Protein AF-A0A087DIC5-F1 (afdb_monomer_lite)

Organism: NCBI:txid1437612

pLDDT: mean 77.05, std 17.16, range [30.89, 97.62]

Radius of gyration: 26.76 Å; chains: 1; bounding box: 80×76×89 Å

Sequence (314 aa):
MFLLFAATTQSTKKKLLNTFLTVQSIILASCIITYFLALKIKFINVSLYNTGDRTRYTFFFLQPNNFGIQFAFTIICFIYISKLSSSISIAILAISSAFLYIFPNCVTGCVVLVIYALLILFFNKPDFFKKKILRFTPYLVAIIGILIFSLYLTGKTGFIGKIISGTFSYRFIGSVMAIRLYGVNLTGHYLDKLGETLFIDGQWGTFWLDFAYVRVLVEFGIIGALIFTVILIHSIRSMIRNKDYSSLILITIVLFYGLSEWGAFSALTAFPLLLTTTPSPIKASMRCIKAEKNTNSWKIIPATIQQKTSFLTD

Foldseek 3Di:
DLVVLQADDPVVLVVVLVVLLVVLVVLLVCLVVVLVVCVVVVPVPQDFDDDDPDTAGCSPPPALQLSLLSLLLSLLSCCLVVVDDLVVSLVSLVVSLVVSCRHRNNVLSNVLSVLLNVLSVQPVDDDPVSLVCLLCLLVCLLVVLVVLLVCVVVVVCPPVCVVCPPQNVLLSQLLVVLCVVQNAAAAADDPPQQQPFDQDPNDTDHRHNFQQLSCQRHHGHPNSSVQVVQQLNVLSVVCSVVVVVSLSSLSSSLSNSNSRGNCSPPCSSRVSSSSTHDDDVVVVVVVVVVVVVVVPPPDPDDDDDDPDDDDDDD

Structure (mmCIF, N/CA/C/O backbone):
data_AF-A0A087DIC5-F1
#
_entry.id   AF-A0A087DIC5-F1
#
loop_
_atom_site.group_PDB
_atom_site.id
_atom_site.type_symbol
_atom_site.label_atom_id
_atom_site.label_alt_id
_atom_site.label_comp_id
_atom_site.label_asym_id
_atom_site.label_entity_id
_atom_site.label_seq_id
_atom_site.pdbx_PDB_ins_code
_atom_site.Cartn_x
_atom_site.Cartn_y
_atom_site.Cartn_z
_atom_site.occupancy
_atom_site.B_iso_or_equiv
_atom_site.auth_seq_id
_atom_site.auth_comp_id
_atom_site.auth_asym_id
_atom_site.auth_atom_id
_atom_site.pdbx_PDB_model_num
ATOM 1 N N . MET A 1 1 ? 4.589 -14.572 9.364 1.00 52.34 1 MET A N 1
ATOM 2 C CA . MET A 1 1 ? 4.649 -13.156 9.807 1.00 52.34 1 MET A CA 1
ATOM 3 C C . MET A 1 1 ? 3.276 -12.595 10.203 1.00 52.34 1 MET A C 1
ATOM 5 O O . MET A 1 1 ? 3.117 -12.176 11.339 1.00 52.34 1 MET A O 1
ATOM 9 N N . PHE A 1 2 ? 2.263 -12.641 9.326 1.00 61.84 2 PHE A N 1
ATOM 10 C CA . PHE A 1 2 ? 0.909 -12.117 9.597 1.00 61.84 2 PHE A CA 1
ATOM 11 C C . PHE A 1 2 ? 0.249 -12.679 10.875 1.00 61.84 2 PHE A C 1
ATOM 13 O O . PHE A 1 2 ? -0.260 -11.920 11.694 1.00 61.84 2 PHE A O 1
ATOM 20 N N . LEU A 1 3 ? 0.347 -13.995 11.100 1.00 59.94 3 LEU A N 1
ATOM 21 C CA . LEU A 1 3 ? -0.125 -14.664 12.324 1.00 59.94 3 LEU A CA 1
ATOM 22 C C . LEU A 1 3 ? 0.523 -14.120 13.605 1.00 59.94 3 LEU A C 1
ATOM 24 O O . LEU A 1 3 ? -0.168 -13.899 14.597 1.00 59.94 3 LEU A O 1
ATOM 28 N N . LEU A 1 4 ? 1.836 -13.872 13.570 1.00 59.81 4 LEU A N 1
ATOM 29 C CA . LEU A 1 4 ? 2.575 -13.328 14.710 1.00 59.81 4 LEU A CA 1
ATOM 30 C C . LEU A 1 4 ? 2.054 -11.933 15.055 1.00 59.81 4 LEU A C 1
ATOM 32 O O . LEU A 1 4 ? 1.770 -11.661 16.216 1.00 59.81 4 LEU A O 1
ATOM 36 N N . PHE A 1 5 ? 1.829 -11.079 14.052 1.00 66.38 5 PHE A N 1
ATOM 37 C CA . PHE A 1 5 ? 1.270 -9.745 14.274 1.00 66.38 5 PHE A CA 1
ATOM 38 C C . PHE A 1 5 ? -0.156 -9.781 14.808 1.00 66.38 5 PHE A C 1
ATOM 40 O O . PHE A 1 5 ? -0.461 -9.077 15.772 1.00 66.38 5 PHE A O 1
ATOM 47 N N . ALA A 1 6 ? -1.006 -10.648 14.264 1.00 60.75 6 ALA A N 1
ATOM 48 C CA . ALA A 1 6 ? -2.365 -10.808 14.758 1.00 60.75 6 ALA A CA 1
ATOM 49 C C . ALA A 1 6 ? -2.399 -11.259 16.235 1.00 60.75 6 ALA A C 1
ATOM 51 O O . ALA A 1 6 ? -3.291 -10.844 16.981 1.00 60.75 6 ALA A O 1
ATOM 52 N N . ALA A 1 7 ? -1.409 -12.050 16.665 1.00 64.88 7 ALA A N 1
ATOM 53 C CA . ALA A 1 7 ? -1.255 -12.540 18.035 1.00 64.88 7 ALA A CA 1
ATOM 54 C C . ALA A 1 7 ? -0.562 -11.550 18.998 1.00 64.88 7 ALA A C 1
ATOM 56 O O . ALA A 1 7 ? -0.570 -11.777 20.208 1.00 64.88 7 ALA A O 1
ATOM 57 N N . THR A 1 8 ? 0.021 -10.449 18.506 1.00 75.56 8 THR A N 1
ATOM 58 C CA . THR A 1 8 ? 0.692 -9.466 19.378 1.00 75.56 8 THR A CA 1
ATOM 59 C C . THR A 1 8 ? -0.282 -8.673 20.257 1.00 75.56 8 THR A C 1
ATOM 61 O O . THR A 1 8 ? -1.428 -8.397 19.889 1.00 75.56 8 THR A O 1
ATOM 64 N N . THR A 1 9 ? 0.197 -8.258 21.433 1.00 75.56 9 THR A N 1
ATOM 65 C CA . THR A 1 9 ? -0.556 -7.420 22.375 1.00 75.56 9 THR A CA 1
ATOM 66 C C . THR A 1 9 ? -0.725 -5.990 21.855 1.00 75.56 9 THR A C 1
ATOM 68 O O . THR A 1 9 ? 0.080 -5.482 21.072 1.00 75.56 9 THR A O 1
ATOM 71 N N . GLN A 1 10 ? -1.762 -5.294 22.330 1.00 75.88 10 GLN A N 1
ATOM 72 C CA . GLN A 1 10 ? -2.060 -3.921 21.906 1.00 75.88 10 GLN A CA 1
ATOM 73 C C . GLN A 1 10 ? -0.922 -2.932 22.226 1.00 75.88 10 GLN A C 1
ATOM 75 O O . GLN A 1 10 ? -0.651 -2.022 21.442 1.00 75.88 10 GLN A O 1
ATOM 80 N N . SER A 1 11 ? -0.234 -3.118 23.358 1.00 75.69 11 SER A N 1
ATOM 81 C CA . SER A 1 11 ? 0.915 -2.292 23.751 1.00 75.69 11 SER A CA 1
ATOM 82 C C . SER A 1 11 ? 2.096 -2.473 22.794 1.00 75.69 11 SER A C 1
ATOM 84 O O . SER A 1 11 ? 2.695 -1.485 22.366 1.00 75.69 11 SER A O 1
ATOM 86 N N . THR A 1 12 ? 2.386 -3.713 22.396 1.00 82.81 12 THR A N 1
ATOM 87 C CA . THR A 1 12 ? 3.436 -4.027 21.420 1.00 82.81 12 THR A CA 1
ATOM 88 C C . THR A 1 12 ? 3.089 -3.494 20.033 1.00 82.81 12 THR A C 1
ATOM 90 O O . THR A 1 12 ? 3.949 -2.895 19.394 1.00 82.81 12 THR A O 1
ATOM 93 N N . LYS A 1 13 ? 1.827 -3.598 19.592 1.00 82.00 13 LYS A N 1
ATOM 94 C CA . LYS A 1 13 ? 1.368 -3.030 18.308 1.00 82.00 13 LYS A CA 1
ATOM 95 C C . LYS A 1 13 ? 1.618 -1.529 18.209 1.00 82.00 13 LYS A C 1
ATOM 97 O O . LYS A 1 13 ? 2.132 -1.062 17.199 1.00 82.00 13 LYS A O 1
ATOM 102 N N . LYS A 1 14 ? 1.311 -0.775 19.271 1.00 83.06 14 LYS A N 1
ATOM 103 C CA . LYS A 1 14 ? 1.562 0.675 19.307 1.00 83.06 14 LYS A CA 1
ATOM 104 C C . LYS A 1 14 ? 3.056 0.998 19.218 1.00 83.06 14 LYS A C 1
ATOM 106 O O . LYS A 1 14 ? 3.434 1.901 18.477 1.00 83.06 14 LYS A O 1
ATOM 111 N N . LYS A 1 15 ? 3.902 0.257 19.946 1.00 85.94 15 LYS A N 1
ATOM 112 C CA . LYS A 1 15 ? 5.364 0.414 19.866 1.00 85.94 15 LYS A CA 1
ATOM 113 C C . LYS A 1 15 ? 5.873 0.125 18.453 1.00 85.94 15 LYS A C 1
ATOM 115 O O . LYS A 1 15 ? 6.558 0.969 17.892 1.00 85.94 15 LYS A O 1
ATOM 120 N N . LEU A 1 16 ? 5.468 -1.002 17.864 1.00 85.81 16 LEU A N 1
ATOM 121 C CA . LEU A 1 16 ? 5.835 -1.387 16.498 1.00 85.81 16 LEU A CA 1
ATOM 122 C C . LEU A 1 16 ? 5.431 -0.327 15.473 1.00 85.81 16 LEU A C 1
ATOM 124 O O . LEU A 1 16 ? 6.214 -0.022 14.582 1.00 85.81 16 LEU A O 1
ATOM 128 N N . LEU A 1 17 ? 4.241 0.258 15.615 1.00 87.50 17 LEU A N 1
ATOM 129 C CA . LEU A 1 17 ? 3.758 1.288 14.702 1.00 87.50 17 LEU A CA 1
ATOM 130 C C . LEU A 1 17 ? 4.595 2.571 14.771 1.00 87.50 17 LEU A C 1
ATOM 132 O O . LEU A 1 17 ? 4.956 3.126 13.736 1.00 87.50 17 LEU A O 1
ATOM 136 N N . ASN A 1 18 ? 4.943 3.010 15.982 1.00 89.25 18 ASN A N 1
ATOM 137 C CA . ASN A 1 18 ? 5.824 4.159 16.172 1.00 89.25 18 ASN A CA 1
ATOM 138 C C . ASN A 1 18 ? 7.224 3.878 15.615 1.00 89.25 18 ASN A C 1
ATOM 140 O O . ASN A 1 18 ? 7.772 4.712 14.906 1.00 89.25 18 ASN A O 1
ATOM 144 N N . THR A 1 19 ? 7.786 2.695 15.885 1.00 88.69 19 THR A N 1
ATOM 145 C CA . THR A 1 19 ? 9.086 2.292 15.335 1.00 88.69 19 THR A CA 1
ATOM 146 C C . THR A 1 19 ? 9.058 2.258 13.809 1.00 88.69 19 THR A C 1
ATOM 148 O O . THR A 1 19 ? 9.956 2.812 13.181 1.00 88.69 19 THR A O 1
ATOM 151 N N . PHE A 1 20 ? 8.015 1.670 13.213 1.00 88.69 20 PHE A N 1
ATOM 152 C CA . PHE A 1 20 ? 7.808 1.663 11.766 1.00 88.69 20 PHE A CA 1
ATOM 153 C C . PHE A 1 20 ? 7.798 3.086 11.207 1.00 88.69 20 PHE A C 1
ATOM 155 O O . PHE A 1 20 ? 8.556 3.374 10.285 1.00 88.69 20 PHE A O 1
ATOM 162 N N . LEU A 1 21 ? 6.993 3.981 11.793 1.00 91.88 21 LEU A N 1
ATOM 163 C CA . LEU A 1 21 ? 6.889 5.364 11.338 1.00 91.88 21 LEU A CA 1
ATOM 164 C C . LEU A 1 21 ? 8.235 6.090 11.426 1.00 91.88 21 LEU A C 1
ATOM 166 O O . LEU A 1 21 ? 8.637 6.718 10.451 1.00 91.88 21 LEU A O 1
ATOM 170 N N . THR A 1 22 ? 8.936 5.994 12.557 1.00 92.44 22 THR A N 1
ATOM 171 C CA . THR A 1 22 ? 10.228 6.666 12.754 1.00 92.44 22 THR A CA 1
ATOM 172 C C . THR A 1 22 ? 11.266 6.173 11.753 1.00 92.44 22 THR A C 1
ATOM 174 O O . THR A 1 22 ? 11.877 6.981 11.058 1.00 92.44 22 THR A O 1
ATOM 177 N N . VAL A 1 23 ? 11.442 4.854 11.640 1.00 91.12 23 VAL A N 1
ATOM 178 C CA . VAL A 1 23 ? 12.458 4.262 10.760 1.00 91.12 23 VAL A CA 1
ATOM 179 C C . VAL A 1 23 ? 12.147 4.566 9.294 1.00 91.12 23 VAL A C 1
ATOM 181 O O . VAL A 1 23 ? 13.023 5.053 8.581 1.00 91.12 23 VAL A O 1
ATOM 184 N N . GLN A 1 24 ? 10.902 4.358 8.849 1.00 91.50 24 GLN A N 1
ATOM 185 C CA . GLN A 1 24 ? 10.521 4.639 7.462 1.00 91.50 24 GLN A CA 1
ATOM 186 C C . GLN A 1 24 ? 10.625 6.122 7.117 1.00 91.50 24 GLN A C 1
ATOM 188 O O . GLN A 1 24 ? 11.110 6.461 6.041 1.00 91.50 24 GLN A O 1
ATOM 193 N N . SER A 1 25 ? 10.231 7.017 8.026 1.00 93.75 25 SER A N 1
ATOM 194 C CA . SER A 1 25 ? 10.338 8.460 7.781 1.00 93.75 25 SER A CA 1
ATOM 195 C C . SER A 1 25 ? 11.793 8.892 7.607 1.00 93.75 25 SER A C 1
ATOM 197 O O . SER A 1 25 ? 12.083 9.656 6.692 1.00 93.75 25 SER A O 1
ATOM 199 N N . ILE A 1 26 ? 12.712 8.375 8.433 1.00 94.75 26 ILE A N 1
ATOM 200 C CA . ILE A 1 26 ? 14.149 8.670 8.321 1.00 94.75 26 ILE A CA 1
ATOM 201 C C . ILE A 1 26 ? 14.703 8.162 6.986 1.00 94.75 26 ILE A C 1
ATOM 203 O O . ILE A 1 26 ? 15.374 8.917 6.282 1.00 94.75 26 ILE A O 1
ATOM 207 N N . ILE A 1 27 ? 14.397 6.913 6.620 1.00 93.50 27 ILE A N 1
ATOM 208 C CA . ILE A 1 27 ? 14.869 6.314 5.364 1.00 93.50 27 ILE A CA 1
ATOM 209 C C . ILE A 1 27 ? 14.344 7.111 4.169 1.00 93.50 27 ILE A C 1
ATOM 211 O O . ILE A 1 27 ? 15.130 7.554 3.337 1.00 93.50 27 ILE A O 1
ATOM 215 N N . LEU A 1 28 ? 13.032 7.347 4.097 1.00 94.62 28 LEU A N 1
ATOM 216 C CA . LEU A 1 28 ? 12.418 8.051 2.972 1.00 94.62 28 LEU A CA 1
ATOM 217 C C . LEU A 1 28 ? 12.910 9.496 2.866 1.00 94.62 28 LEU A C 1
ATOM 219 O O . LEU A 1 28 ? 13.228 9.940 1.765 1.00 94.62 28 LEU A O 1
ATOM 223 N N . ALA A 1 29 ? 13.024 10.218 3.985 1.00 95.44 29 ALA A N 1
ATOM 224 C CA . ALA A 1 29 ? 13.564 11.575 3.985 1.00 95.44 29 ALA A CA 1
ATOM 225 C C . ALA A 1 29 ? 15.020 11.598 3.501 1.00 95.44 29 ALA A C 1
ATOM 227 O O . ALA A 1 29 ? 15.364 12.415 2.647 1.00 95.44 29 ALA A O 1
ATOM 228 N N . SER A 1 30 ? 15.855 10.670 3.983 1.00 94.56 30 SER A N 1
ATOM 229 C CA . SER A 1 30 ? 17.239 10.536 3.524 1.00 94.56 30 SER A CA 1
ATOM 230 C C . SER A 1 30 ? 17.306 10.224 2.028 1.00 94.56 30 SER A C 1
ATOM 232 O O . SER A 1 30 ? 18.038 10.900 1.307 1.00 94.56 30 SER A O 1
ATOM 234 N N . CYS A 1 31 ? 16.496 9.286 1.530 1.00 93.19 31 CYS A N 1
ATOM 235 C CA . CYS A 1 31 ? 16.420 8.976 0.104 1.00 93.19 31 CYS A CA 1
ATOM 236 C C . CYS A 1 31 ? 16.033 10.209 -0.719 1.00 93.19 31 CYS A C 1
ATOM 238 O O . CYS A 1 31 ? 16.706 10.507 -1.699 1.00 93.19 31 CYS A O 1
ATOM 240 N N . ILE A 1 32 ? 14.998 10.954 -0.317 1.00 94.25 32 ILE A N 1
ATOM 241 C CA . ILE A 1 32 ? 14.543 12.159 -1.027 1.00 94.25 32 ILE A CA 1
ATOM 242 C C . ILE A 1 32 ? 15.649 13.222 -1.072 1.00 94.25 32 ILE A C 1
ATOM 244 O O . ILE A 1 32 ? 15.981 13.714 -2.152 1.00 94.25 32 ILE A O 1
ATOM 248 N N . ILE A 1 33 ? 16.242 13.554 0.079 1.00 93.81 33 ILE A N 1
ATOM 249 C CA . ILE A 1 33 ? 17.275 14.595 0.190 1.00 93.81 33 ILE A CA 1
ATOM 250 C C . ILE A 1 33 ? 18.512 14.211 -0.626 1.00 93.81 33 ILE A C 1
ATOM 252 O O . ILE A 1 33 ? 18.969 14.990 -1.466 1.00 93.81 33 ILE A O 1
ATOM 256 N N . THR A 1 34 ? 19.026 12.997 -0.425 1.00 91.69 34 THR A N 1
ATOM 257 C CA . THR A 1 34 ? 20.221 12.514 -1.123 1.00 91.69 34 THR A CA 1
ATOM 258 C C . THR A 1 34 ? 19.982 12.399 -2.625 1.00 91.69 34 THR A C 1
ATOM 260 O O . THR A 1 34 ? 20.881 12.711 -3.400 1.00 91.69 34 THR A O 1
ATOM 263 N N . TYR A 1 35 ? 18.778 12.018 -3.067 1.00 90.81 35 TYR A N 1
ATOM 264 C CA . TYR A 1 35 ? 18.464 11.906 -4.494 1.00 90.81 35 TYR A CA 1
ATOM 265 C C . TYR A 1 35 ? 18.488 13.271 -5.185 1.00 90.81 35 TYR A C 1
ATOM 267 O O . TYR A 1 35 ? 19.119 13.422 -6.230 1.00 90.81 35 TYR A O 1
ATOM 275 N N . PHE A 1 36 ? 17.869 14.295 -4.590 1.00 90.50 36 PHE A N 1
ATOM 276 C CA . PHE A 1 36 ? 17.922 15.648 -5.151 1.00 90.50 36 PHE A CA 1
ATOM 277 C C . PHE A 1 36 ? 19.328 16.255 -5.097 1.00 90.50 36 PHE A C 1
ATOM 279 O O . PHE A 1 36 ? 19.726 16.946 -6.037 1.00 90.50 36 PHE A O 1
ATOM 286 N N . LEU A 1 37 ? 20.110 15.961 -4.053 1.00 90.44 37 LEU A N 1
ATOM 287 C CA . LEU A 1 37 ? 21.515 16.364 -3.994 1.00 90.44 37 LEU A CA 1
ATOM 288 C C . LEU A 1 37 ? 22.335 15.694 -5.108 1.00 90.44 37 LEU A C 1
ATOM 290 O O . LEU A 1 37 ? 23.089 16.377 -5.800 1.00 90.44 37 LEU A O 1
ATOM 294 N N . ALA A 1 38 ? 22.137 14.391 -5.323 1.00 88.06 38 ALA A N 1
ATOM 295 C CA . ALA A 1 38 ? 22.794 13.617 -6.374 1.00 88.06 38 ALA A CA 1
ATOM 296 C C . ALA A 1 38 ? 22.453 14.142 -7.779 1.00 88.06 38 ALA A C 1
ATOM 298 O O . ALA A 1 38 ? 23.342 14.269 -8.623 1.00 88.06 38 ALA A O 1
ATOM 299 N N . LEU A 1 39 ? 21.191 14.523 -8.015 1.00 85.44 39 LEU A N 1
ATOM 300 C CA . LEU A 1 39 ? 20.775 15.179 -9.259 1.00 85.44 39 LEU A CA 1
ATOM 301 C C . LEU A 1 39 ? 21.476 16.527 -9.459 1.00 85.44 39 LEU A C 1
ATOM 303 O O . LEU A 1 39 ? 21.944 16.817 -10.560 1.00 85.44 39 LEU A O 1
ATOM 307 N N . LYS A 1 40 ? 21.595 17.338 -8.399 1.00 87.00 40 LYS A N 1
ATOM 308 C CA . LYS A 1 40 ? 22.251 18.654 -8.459 1.00 87.00 40 LYS A CA 1
ATOM 309 C C . LYS A 1 40 ? 23.729 18.550 -8.845 1.00 87.00 40 LYS A C 1
ATOM 311 O O . LYS A 1 40 ? 24.208 19.373 -9.620 1.00 87.00 40 LYS A O 1
ATOM 316 N N . ILE A 1 41 ? 24.438 17.542 -8.336 1.00 88.56 41 ILE A N 1
ATOM 317 C CA . ILE A 1 41 ? 25.859 17.298 -8.648 1.00 88.56 41 ILE A CA 1
ATOM 318 C C . ILE A 1 41 ? 26.068 16.455 -9.919 1.00 88.56 41 ILE A C 1
ATOM 320 O O . ILE A 1 41 ? 27.198 16.074 -10.208 1.00 88.56 41 ILE A O 1
ATOM 324 N N . LYS A 1 42 ? 24.997 16.161 -10.677 1.00 80.50 42 LYS A N 1
ATOM 325 C CA . LYS A 1 42 ? 25.013 15.328 -11.895 1.00 80.50 42 LYS A CA 1
ATOM 326 C C . LYS A 1 42 ? 25.670 13.960 -11.679 1.00 80.50 42 LYS A C 1
ATOM 328 O O . LYS A 1 42 ? 26.433 13.484 -12.518 1.00 80.50 42 LYS A O 1
ATOM 333 N N . PHE A 1 43 ? 25.381 13.323 -10.545 1.00 76.31 43 PHE A N 1
ATOM 334 C CA . PHE A 1 43 ? 25.917 12.000 -10.248 1.00 76.31 43 PHE A CA 1
ATOM 335 C C . PHE A 1 43 ? 25.405 10.976 -11.276 1.00 76.31 43 PHE A C 1
ATOM 337 O O . PHE A 1 43 ? 24.199 10.816 -11.458 1.00 76.31 43 PHE A O 1
ATOM 344 N N . ILE A 1 44 ? 26.328 10.281 -11.946 1.00 56.38 44 ILE A N 1
ATOM 345 C CA . ILE A 1 44 ? 26.087 9.531 -13.196 1.00 56.38 44 ILE A CA 1
ATOM 346 C C . ILE A 1 44 ? 25.162 8.305 -13.003 1.00 56.38 44 ILE A C 1
ATOM 348 O O . ILE A 1 44 ? 24.599 7.797 -13.965 1.00 56.38 44 ILE A O 1
ATOM 352 N N . ASN A 1 45 ? 24.909 7.884 -11.758 1.00 59.81 45 ASN A N 1
ATOM 353 C CA . ASN A 1 45 ? 24.132 6.681 -11.423 1.00 59.81 45 ASN A CA 1
ATOM 354 C C . ASN A 1 45 ? 22.778 6.951 -10.744 1.00 59.81 45 ASN A C 1
ATOM 356 O O . ASN A 1 45 ? 22.227 6.066 -10.085 1.00 59.81 45 ASN A O 1
ATOM 360 N N . VAL A 1 46 ? 22.216 8.156 -10.867 1.00 63.62 46 VAL A N 1
ATOM 361 C CA . VAL A 1 46 ? 20.833 8.376 -10.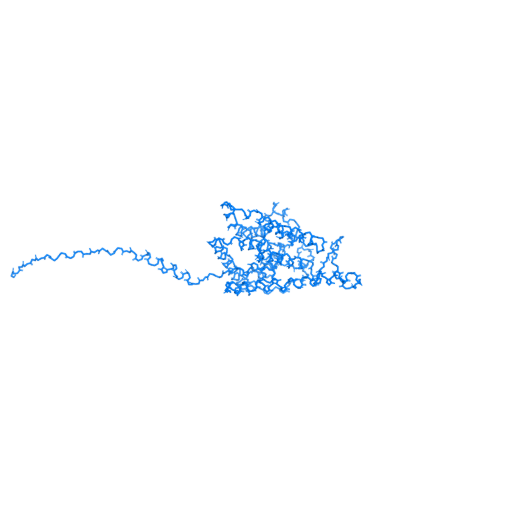423 1.00 63.62 46 VAL A CA 1
ATOM 362 C C . VAL A 1 46 ? 19.903 7.652 -11.400 1.00 63.62 46 VAL A C 1
ATOM 364 O O . VAL A 1 46 ? 19.720 8.096 -12.529 1.00 63.62 46 VAL A O 1
ATOM 367 N N . SER A 1 47 ? 19.349 6.507 -10.986 1.00 59.50 47 SER A N 1
ATOM 368 C CA . SER A 1 47 ? 18.474 5.691 -11.830 1.00 59.50 47 SER A CA 1
ATOM 369 C C . SER A 1 47 ? 17.198 6.462 -12.172 1.00 59.50 47 SER A C 1
ATOM 371 O O . SER A 1 47 ? 16.272 6.579 -11.367 1.00 59.50 47 SER A O 1
ATOM 373 N N . LEU A 1 48 ? 17.172 7.033 -13.372 1.00 64.25 48 LEU A N 1
ATOM 374 C CA . LEU A 1 48 ? 15.984 7.610 -13.980 1.00 64.25 48 LEU A CA 1
ATOM 375 C C . LEU A 1 48 ? 15.302 6.497 -14.767 1.00 64.25 48 LEU A C 1
ATOM 377 O O . LEU A 1 48 ? 15.876 5.939 -15.701 1.00 64.25 48 LEU A O 1
ATOM 381 N N . TYR A 1 49 ? 14.093 6.130 -14.351 1.00 63.22 49 TYR A N 1
ATOM 382 C CA . TYR A 1 49 ? 13.315 5.125 -15.060 1.00 63.22 49 TYR A CA 1
ATOM 383 C C . TYR A 1 49 ? 12.473 5.844 -16.112 1.00 63.22 49 TYR A C 1
ATOM 385 O O . TYR A 1 49 ? 11.520 6.542 -15.767 1.00 63.22 49 TYR A O 1
ATOM 393 N N . ASN A 1 50 ? 12.827 5.705 -17.387 1.00 63.12 50 ASN A N 1
ATOM 394 C CA . ASN A 1 50 ? 12.030 6.275 -18.470 1.00 63.12 50 ASN A CA 1
ATOM 395 C C . ASN A 1 50 ? 10.926 5.284 -18.840 1.00 63.12 50 ASN A C 1
ATOM 397 O O . ASN A 1 50 ? 11.188 4.131 -19.174 1.00 63.12 50 ASN A O 1
ATOM 401 N N . THR A 1 51 ? 9.671 5.710 -18.731 1.00 60.41 51 THR A N 1
ATOM 402 C CA . THR A 1 51 ? 8.518 4.932 -19.202 1.00 60.41 51 THR A CA 1
ATOM 403 C C . THR A 1 51 ? 7.796 5.765 -20.250 1.00 60.41 51 THR A C 1
ATOM 405 O O . THR A 1 51 ? 7.080 6.705 -19.900 1.00 60.41 51 THR A O 1
ATOM 408 N N . GLY A 1 52 ? 8.018 5.441 -21.527 1.00 66.38 52 GLY A N 1
ATOM 409 C CA . GLY A 1 52 ? 7.636 6.315 -22.640 1.00 66.38 52 GLY A CA 1
ATOM 410 C C . GLY A 1 52 ? 8.357 7.662 -22.539 1.00 66.38 52 GLY A C 1
ATOM 411 O O . GLY A 1 52 ? 9.544 7.701 -22.226 1.00 66.38 52 GLY A O 1
ATOM 412 N N . ASP A 1 53 ? 7.613 8.756 -22.700 1.00 62.72 53 ASP A N 1
ATOM 413 C CA . ASP A 1 53 ? 8.151 10.128 -22.690 1.00 62.72 53 ASP A CA 1
ATOM 414 C C . ASP A 1 53 ? 8.330 10.731 -21.286 1.00 62.72 53 ASP A C 1
ATOM 416 O O . ASP A 1 53 ? 8.600 11.925 -21.143 1.00 62.72 53 ASP A O 1
ATOM 420 N N . ARG A 1 54 ? 8.124 9.949 -20.217 1.00 71.75 54 ARG A N 1
ATOM 421 C CA . ARG A 1 54 ? 8.180 10.457 -18.839 1.00 71.75 54 ARG A CA 1
ATOM 422 C C . ARG A 1 54 ? 9.344 9.878 -18.052 1.00 71.75 54 ARG A C 1
ATOM 424 O O . ARG A 1 54 ? 9.455 8.663 -17.875 1.00 71.75 54 ARG A O 1
ATOM 431 N N . THR A 1 55 ? 10.118 10.785 -17.470 1.00 79.81 55 THR A N 1
ATOM 432 C CA . THR A 1 55 ? 11.135 10.494 -16.463 1.00 79.81 55 THR A CA 1
ATOM 433 C C . THR A 1 55 ? 10.474 10.187 -15.123 1.00 79.81 55 THR A C 1
ATOM 435 O O . THR A 1 55 ? 9.699 10.996 -14.609 1.00 79.81 55 THR A O 1
ATOM 438 N N . ARG A 1 56 ? 10.783 9.031 -14.532 1.00 86.50 56 ARG A N 1
ATOM 439 C CA . ARG A 1 56 ? 10.280 8.630 -13.211 1.00 86.50 56 ARG A CA 1
ATOM 440 C C . ARG A 1 56 ? 11.424 8.518 -12.213 1.00 86.50 56 ARG A C 1
ATOM 442 O O . ARG A 1 56 ? 12.410 7.818 -12.450 1.00 86.50 56 ARG A O 1
ATOM 449 N N . TYR A 1 57 ? 11.251 9.181 -11.075 1.00 89.19 57 TYR A N 1
ATOM 450 C CA . TYR A 1 57 ? 12.260 9.298 -10.029 1.00 89.19 57 TYR A CA 1
ATOM 451 C C . TYR A 1 57 ? 12.142 8.097 -9.085 1.00 89.19 57 TYR A C 1
ATOM 453 O O . TYR A 1 57 ? 11.113 7.892 -8.441 1.00 89.19 57 TYR A O 1
ATOM 461 N N . THR A 1 58 ? 13.181 7.269 -9.023 1.00 87.50 58 THR A N 1
ATOM 462 C CA . THR A 1 58 ? 13.174 6.012 -8.255 1.00 87.50 58 THR A CA 1
ATOM 463 C C . THR A 1 58 ? 13.477 6.204 -6.772 1.00 87.50 58 THR A C 1
ATOM 465 O O . THR A 1 58 ? 13.145 5.335 -5.971 1.00 87.50 58 THR A O 1
ATOM 468 N N . PHE A 1 59 ? 14.130 7.309 -6.397 1.00 89.69 59 PHE A N 1
ATOM 469 C CA . PHE A 1 59 ? 14.598 7.564 -5.030 1.00 89.69 59 PHE A CA 1
ATOM 470 C C . PHE A 1 59 ? 15.462 6.428 -4.449 1.00 89.69 59 PHE A C 1
ATOM 472 O O . PHE A 1 59 ? 15.385 6.138 -3.259 1.00 89.69 59 PHE A O 1
ATOM 479 N N . PHE A 1 60 ? 16.286 5.791 -5.294 1.00 89.00 60 PHE A N 1
ATOM 480 C CA . PHE A 1 60 ? 17.128 4.619 -4.980 1.00 89.00 60 PHE A CA 1
ATOM 481 C C . PHE A 1 60 ? 16.372 3.302 -4.737 1.00 89.00 60 PHE A C 1
ATOM 483 O O . PHE A 1 60 ? 16.977 2.304 -4.350 1.00 89.00 60 PHE A O 1
ATOM 490 N N . PHE A 1 61 ? 15.066 3.255 -5.003 1.00 87.56 61 PHE A N 1
ATOM 491 C CA . PHE A 1 61 ? 14.306 2.006 -5.007 1.00 87.56 61 PHE A CA 1
ATOM 492 C C . PHE A 1 61 ? 14.428 1.304 -6.361 1.00 87.56 61 PHE A C 1
ATOM 494 O O . PHE A 1 61 ? 14.616 1.940 -7.395 1.00 87.56 61 PHE A O 1
ATOM 501 N N . LEU A 1 62 ? 14.244 -0.020 -6.366 1.00 82.56 62 LEU A N 1
ATOM 502 C CA . LEU A 1 62 ? 14.272 -0.827 -7.592 1.00 82.56 62 LEU A CA 1
ATOM 503 C C . LEU A 1 62 ? 13.247 -0.349 -8.636 1.00 82.56 62 LEU A C 1
ATOM 505 O O . LEU A 1 62 ? 13.504 -0.395 -9.834 1.00 82.56 62 LEU A O 1
ATOM 509 N N . GLN A 1 63 ? 12.081 0.111 -8.176 1.00 82.25 63 GLN A N 1
ATOM 510 C CA . GLN A 1 63 ? 11.015 0.644 -9.018 1.00 82.25 63 GLN A CA 1
ATOM 511 C C . GLN A 1 63 ? 10.398 1.891 -8.366 1.00 82.25 63 GLN A C 1
ATOM 513 O O . GLN A 1 63 ? 10.219 1.900 -7.143 1.00 82.25 63 GLN A O 1
ATOM 518 N N . PRO A 1 64 ? 9.973 2.905 -9.148 1.00 86.81 64 PRO A N 1
ATOM 519 C CA . PRO A 1 64 ? 9.329 4.107 -8.606 1.00 86.81 64 PRO A CA 1
ATOM 520 C C . PRO A 1 64 ? 8.060 3.808 -7.791 1.00 86.81 64 PRO A C 1
ATOM 522 O O . PRO A 1 64 ? 7.747 4.505 -6.826 1.00 86.81 64 PRO A O 1
ATOM 525 N N . ASN A 1 65 ? 7.339 2.739 -8.145 1.00 87.38 65 ASN A N 1
ATOM 526 C CA . ASN A 1 65 ? 6.146 2.312 -7.416 1.00 87.38 65 ASN A CA 1
ATOM 527 C C . ASN A 1 65 ? 6.468 1.799 -6.006 1.00 87.38 65 ASN A C 1
ATOM 529 O O . ASN A 1 65 ? 5.704 2.070 -5.081 1.00 87.38 65 ASN A O 1
ATOM 533 N N . ASN A 1 66 ? 7.612 1.131 -5.816 1.00 87.81 66 ASN A N 1
ATOM 534 C CA . ASN A 1 66 ? 8.018 0.627 -4.502 1.00 87.81 66 ASN A CA 1
ATOM 535 C C . ASN A 1 66 ? 8.233 1.783 -3.522 1.00 87.81 66 ASN A C 1
ATOM 537 O O . ASN A 1 66 ? 7.713 1.745 -2.408 1.00 87.81 66 ASN A O 1
ATOM 541 N N . PHE A 1 67 ? 8.934 2.834 -3.961 1.00 91.00 67 PHE A N 1
ATOM 542 C CA . PHE A 1 67 ? 9.070 4.067 -3.187 1.00 91.00 67 PHE A CA 1
ATOM 543 C C . PHE A 1 67 ? 7.701 4.698 -2.911 1.00 91.00 67 PHE A C 1
ATOM 545 O O . PHE A 1 67 ? 7.370 4.989 -1.761 1.00 91.00 67 PHE A O 1
ATOM 552 N N . GLY A 1 68 ? 6.884 4.879 -3.955 1.00 92.44 68 GLY A N 1
ATOM 553 C CA . GLY A 1 68 ? 5.619 5.601 -3.840 1.00 92.44 68 GLY A CA 1
ATOM 554 C C . GLY A 1 68 ? 4.630 4.966 -2.861 1.00 92.44 68 GLY A C 1
ATOM 555 O O . GLY A 1 68 ? 3.960 5.677 -2.114 1.00 92.44 68 GLY A O 1
ATOM 556 N N . ILE A 1 69 ? 4.582 3.635 -2.800 1.00 91.62 69 ILE A N 1
ATOM 557 C CA . ILE A 1 69 ? 3.748 2.910 -1.836 1.00 91.62 69 ILE A CA 1
ATOM 558 C C . ILE A 1 69 ? 4.286 3.026 -0.411 1.00 91.62 69 ILE A C 1
ATOM 560 O O . ILE A 1 69 ? 3.502 3.297 0.501 1.00 91.62 69 ILE A O 1
ATOM 564 N N . GLN A 1 70 ? 5.595 2.854 -0.204 1.00 92.00 70 GLN A N 1
ATOM 565 C CA . GLN A 1 70 ? 6.194 3.009 1.128 1.00 92.00 70 GLN A CA 1
ATOM 566 C C . GLN A 1 70 ? 5.973 4.429 1.661 1.00 92.00 70 GLN A C 1
ATOM 568 O O . GLN A 1 70 ? 5.576 4.614 2.813 1.00 92.00 70 GLN A O 1
ATOM 573 N N . PHE A 1 71 ? 6.127 5.432 0.796 1.00 94.56 71 PHE A N 1
ATOM 574 C CA . PHE A 1 71 ? 5.803 6.819 1.101 1.00 94.56 71 PHE A CA 1
ATOM 575 C C . PHE A 1 71 ? 4.322 6.997 1.456 1.00 94.56 71 PHE A C 1
ATOM 577 O O . PHE A 1 71 ? 4.007 7.534 2.519 1.00 94.56 71 PHE A O 1
ATOM 584 N N . ALA A 1 72 ? 3.404 6.484 0.629 1.00 94.75 72 ALA A N 1
ATOM 585 C CA . ALA A 1 72 ? 1.969 6.607 0.869 1.00 94.75 72 ALA A CA 1
ATOM 586 C C . ALA A 1 72 ? 1.547 6.009 2.223 1.00 94.75 72 ALA A C 1
ATOM 588 O O . ALA A 1 72 ? 0.894 6.682 3.023 1.00 94.75 72 ALA A O 1
ATOM 589 N N . PHE A 1 73 ? 1.959 4.775 2.528 1.00 93.19 73 PHE A N 1
ATOM 590 C CA . PHE A 1 73 ? 1.620 4.138 3.804 1.00 93.19 73 PHE A CA 1
ATOM 591 C C . PHE A 1 73 ? 2.312 4.794 5.005 1.00 93.19 73 PHE A C 1
ATOM 593 O O . PHE A 1 73 ? 1.731 4.802 6.092 1.00 93.19 73 PHE A O 1
ATOM 600 N N . THR A 1 74 ? 3.484 5.409 4.823 1.00 93.94 74 THR A N 1
ATOM 601 C CA . THR A 1 74 ? 4.141 6.210 5.871 1.00 93.94 74 THR A CA 1
ATOM 602 C C . THR A 1 74 ? 3.332 7.467 6.197 1.00 93.94 74 THR A C 1
ATOM 604 O O . THR A 1 74 ? 3.076 7.735 7.371 1.00 93.94 74 THR A O 1
ATOM 607 N N . ILE A 1 75 ? 2.829 8.186 5.187 1.00 95.56 75 ILE A N 1
ATOM 608 C CA . ILE A 1 75 ? 1.950 9.355 5.384 1.00 95.56 75 ILE A CA 1
ATOM 609 C C . ILE A 1 75 ? 0.630 8.957 6.059 1.00 95.56 75 ILE A C 1
ATOM 611 O O . ILE A 1 75 ? 0.184 9.619 6.999 1.00 95.56 75 ILE A O 1
ATOM 615 N N . ILE A 1 76 ? 0.019 7.850 5.629 1.00 94.38 76 ILE A N 1
ATOM 616 C CA . ILE A 1 76 ? -1.199 7.314 6.258 1.00 94.38 76 ILE A CA 1
ATOM 617 C C . ILE A 1 76 ? -0.938 6.978 7.735 1.00 94.38 76 ILE A C 1
ATOM 619 O O . ILE A 1 76 ? -1.747 7.324 8.601 1.00 94.38 76 ILE A O 1
ATOM 623 N N . CYS A 1 77 ? 0.198 6.339 8.027 1.00 92.88 77 CYS A N 1
ATOM 624 C CA . CYS A 1 77 ? 0.621 5.989 9.382 1.00 92.88 77 CYS A CA 1
ATOM 625 C C . CYS A 1 77 ? 0.822 7.235 10.253 1.00 92.88 77 CYS A C 1
ATOM 627 O O . CYS A 1 77 ? 0.300 7.301 11.369 1.00 92.88 77 CYS A O 1
ATOM 629 N N . PHE A 1 78 ? 1.505 8.251 9.718 1.00 94.06 78 PHE A N 1
ATOM 630 C CA . PHE A 1 78 ? 1.704 9.537 10.380 1.00 94.06 78 PHE A CA 1
ATOM 631 C C . PHE A 1 78 ? 0.372 10.186 10.760 1.00 94.06 78 PHE A C 1
ATOM 633 O O . PHE A 1 78 ? 0.170 10.537 11.919 1.00 94.06 78 PHE A O 1
ATOM 640 N N . ILE A 1 79 ? -0.571 10.290 9.818 1.00 94.00 79 ILE A N 1
ATOM 641 C CA . ILE A 1 79 ? -1.897 10.872 10.079 1.00 94.00 79 ILE A CA 1
ATOM 642 C C . ILE A 1 79 ? -2.638 10.087 11.168 1.00 94.00 79 ILE A C 1
ATOM 644 O O . ILE A 1 79 ? -3.239 10.686 12.063 1.00 94.00 79 ILE A O 1
ATOM 648 N N . TYR A 1 80 ? -2.578 8.754 11.114 1.00 90.94 80 TYR A N 1
ATOM 649 C CA . TYR A 1 80 ? -3.238 7.88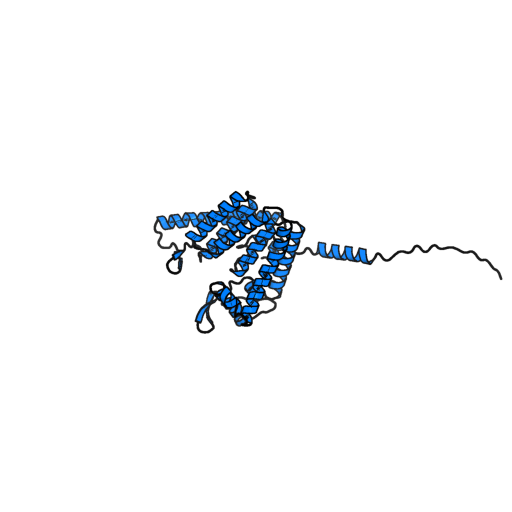4 12.084 1.00 90.94 80 TYR A CA 1
ATOM 650 C C . TYR A 1 80 ? -2.673 8.040 13.506 1.00 90.94 80 TYR A C 1
ATOM 652 O O . TYR A 1 80 ? -3.450 8.143 14.459 1.00 90.94 80 TYR A O 1
ATOM 660 N N . ILE A 1 81 ? -1.344 8.087 13.666 1.00 90.44 81 ILE A N 1
ATOM 661 C CA . ILE A 1 81 ? -0.702 8.257 14.981 1.00 90.44 81 ILE A CA 1
ATOM 662 C C . ILE A 1 81 ? -0.907 9.677 15.515 1.00 90.44 81 ILE A C 1
ATOM 664 O O . ILE A 1 81 ? -1.269 9.844 16.682 1.00 90.44 81 ILE A O 1
ATOM 668 N N . SER A 1 82 ? -0.687 10.685 14.670 1.00 90.06 82 SER A N 1
ATOM 669 C CA . SER A 1 82 ? -0.697 12.098 15.063 1.00 90.06 82 SER A CA 1
ATOM 670 C C . SER A 1 82 ? -2.099 12.635 15.355 1.00 90.06 82 SER A C 1
ATOM 672 O O . SER A 1 82 ? -2.220 13.678 15.990 1.00 90.06 82 SER A O 1
ATOM 674 N N . LYS A 1 83 ? -3.160 11.936 14.918 1.00 86.88 83 LYS A N 1
ATOM 675 C CA . LYS A 1 83 ? -4.571 12.315 15.136 1.00 86.88 83 LYS A CA 1
ATOM 676 C C . LYS A 1 83 ? -4.872 13.764 14.733 1.00 86.88 83 LYS A C 1
ATOM 678 O O . LYS A 1 83 ? -5.525 14.508 15.462 1.00 86.88 83 LYS A O 1
ATOM 683 N N . LEU A 1 84 ? -4.366 14.159 13.568 1.00 88.12 84 LEU A N 1
ATOM 684 C CA . LEU A 1 84 ? -4.542 15.505 13.025 1.00 88.12 84 LEU A CA 1
ATOM 685 C C . LEU A 1 84 ? -6.020 15.799 12.722 1.00 88.12 84 LEU A C 1
ATOM 687 O O . LEU A 1 84 ? -6.830 14.890 12.533 1.00 88.12 84 LEU A O 1
ATOM 691 N N . SER A 1 85 ? -6.370 17.084 12.643 1.00 89.25 85 SER A N 1
ATOM 692 C CA . SER A 1 85 ? -7.704 17.492 12.199 1.00 89.25 85 SER A CA 1
ATOM 693 C C . SER A 1 85 ? -7.936 17.109 10.732 1.00 89.25 85 SER A C 1
ATOM 695 O O . SER A 1 85 ? -6.994 17.039 9.940 1.00 89.25 85 SER A O 1
ATOM 697 N N . SER A 1 86 ? -9.205 16.907 10.353 1.00 87.38 86 SER A N 1
ATOM 698 C CA . SER A 1 86 ? -9.585 16.481 8.995 1.00 87.38 86 SER A CA 1
ATOM 699 C C . SER A 1 86 ? -8.944 17.337 7.908 1.00 87.38 86 SER A C 1
ATOM 701 O O . SER A 1 86 ? -8.404 16.805 6.944 1.00 87.38 86 SER A O 1
ATOM 703 N N . SER A 1 87 ? -9.003 18.661 8.069 1.00 89.56 87 SER A N 1
ATOM 704 C CA . SER A 1 87 ? -8.519 19.618 7.075 1.00 89.56 87 SER A CA 1
ATOM 705 C C . SER A 1 87 ? -7.006 19.522 6.896 1.00 89.56 87 SER A C 1
ATOM 707 O O . SER A 1 87 ? -6.528 19.495 5.765 1.00 89.56 87 SER A O 1
ATOM 709 N N . ILE A 1 88 ? -6.257 19.388 7.998 1.00 93.75 88 ILE A N 1
ATOM 710 C CA . ILE A 1 88 ? -4.798 19.225 7.960 1.00 93.75 88 ILE A CA 1
ATOM 711 C C . ILE A 1 88 ? -4.438 17.881 7.319 1.00 93.75 88 ILE A C 1
ATOM 713 O O . ILE A 1 88 ? -3.565 17.829 6.455 1.00 93.75 88 ILE A O 1
ATOM 717 N N . SER A 1 89 ? -5.130 16.797 7.688 1.00 94.44 89 SER A N 1
ATOM 718 C CA . SER A 1 89 ? -4.912 15.483 7.072 1.00 94.44 89 SER A CA 1
ATOM 719 C C . SER A 1 89 ? -5.130 15.521 5.561 1.00 94.44 89 SER A C 1
ATOM 721 O O . SER A 1 89 ? -4.297 15.015 4.816 1.00 94.44 89 SER A O 1
ATOM 723 N N . ILE A 1 90 ? -6.209 16.153 5.096 1.00 94.69 90 ILE A N 1
ATOM 724 C CA . ILE A 1 90 ? -6.517 16.268 3.664 1.00 94.69 90 ILE A CA 1
ATOM 725 C C . ILE A 1 90 ? -5.457 17.098 2.937 1.00 94.69 90 ILE A C 1
ATOM 727 O O . ILE A 1 90 ? -5.015 16.691 1.866 1.00 94.69 90 ILE A O 1
ATOM 731 N N . ALA A 1 91 ? -5.006 18.212 3.520 1.00 96.00 91 ALA A N 1
ATOM 732 C CA . ALA A 1 91 ? -3.944 19.028 2.935 1.00 96.00 91 ALA A CA 1
ATOM 733 C C . ALA A 1 91 ? -2.640 18.229 2.767 1.00 96.00 91 ALA A C 1
ATOM 735 O O . ALA A 1 91 ? -2.056 18.219 1.683 1.00 96.00 91 ALA A O 1
ATOM 736 N N . ILE A 1 92 ? -2.226 17.484 3.799 1.00 97.06 92 ILE A N 1
ATOM 737 C CA . ILE A 1 92 ? -1.041 16.615 3.737 1.00 97.06 92 ILE A CA 1
ATOM 738 C C . ILE A 1 92 ? -1.208 15.542 2.658 1.00 97.06 92 ILE A C 1
ATOM 740 O O . ILE A 1 92 ? -0.279 15.311 1.884 1.00 97.06 92 ILE A O 1
ATOM 744 N N . LEU A 1 93 ? -2.379 14.900 2.578 1.00 97.12 93 LEU A N 1
ATOM 745 C CA . LEU A 1 93 ? -2.667 13.876 1.569 1.00 97.12 93 LEU A CA 1
ATOM 746 C C . LEU A 1 93 ? -2.644 14.445 0.147 1.00 97.12 93 LEU A C 1
ATOM 748 O O . LEU A 1 93 ? -2.114 13.791 -0.751 1.00 97.12 93 LEU A O 1
ATOM 752 N N . ALA A 1 94 ? -3.162 15.657 -0.060 1.00 96.06 94 ALA A N 1
ATOM 753 C CA . ALA A 1 94 ? -3.147 16.332 -1.354 1.00 96.06 94 ALA A CA 1
ATOM 754 C C . ALA A 1 94 ? -1.716 16.674 -1.799 1.00 96.06 94 ALA A C 1
ATOM 756 O O . ALA A 1 94 ? -1.320 16.305 -2.904 1.00 96.06 94 ALA A O 1
ATOM 757 N N . ILE A 1 95 ? -0.915 17.289 -0.920 1.00 96.75 95 ILE A N 1
ATOM 758 C CA . ILE A 1 95 ? 0.495 17.619 -1.196 1.00 96.75 95 ILE A CA 1
ATOM 759 C C . ILE A 1 95 ? 1.297 16.342 -1.474 1.00 96.75 95 ILE A C 1
ATOM 761 O O . ILE A 1 95 ? 2.058 16.269 -2.438 1.00 96.75 95 ILE A O 1
ATOM 765 N N . SER A 1 96 ? 1.078 15.306 -0.663 1.00 97.62 96 SER A N 1
ATOM 766 C CA . SER A 1 96 ? 1.734 14.003 -0.805 1.00 97.62 96 SER A CA 1
ATOM 767 C C . SER A 1 96 ? 1.352 13.307 -2.117 1.00 97.62 96 SER A C 1
ATOM 769 O O . SER A 1 96 ? 2.211 12.730 -2.778 1.00 97.62 96 SER A O 1
ATOM 771 N N . SER A 1 97 ? 0.086 13.396 -2.539 1.00 96.44 97 SER A N 1
ATOM 772 C CA . SER A 1 97 ? -0.379 12.859 -3.828 1.00 96.44 97 SER A CA 1
ATOM 773 C C . SER A 1 97 ? 0.219 13.623 -5.009 1.00 96.44 97 SER A C 1
ATOM 775 O O . SER A 1 97 ? 0.636 13.004 -5.986 1.00 96.44 97 SER A O 1
ATOM 777 N N . ALA A 1 98 ? 0.320 14.953 -4.917 1.00 95.81 98 ALA A N 1
ATOM 778 C CA . ALA A 1 98 ? 0.982 15.766 -5.935 1.00 95.81 98 ALA A CA 1
ATOM 779 C C . ALA A 1 98 ? 2.466 15.392 -6.066 1.00 95.81 98 ALA A C 1
ATOM 781 O O . ALA A 1 98 ? 2.942 15.152 -7.174 1.00 95.81 98 ALA A O 1
ATOM 782 N N . PHE A 1 99 ? 3.174 15.244 -4.942 1.00 96.19 99 PHE A N 1
ATOM 783 C CA . PHE A 1 99 ? 4.559 14.774 -4.925 1.00 96.19 99 PHE A CA 1
ATOM 784 C C . PHE A 1 99 ? 4.708 13.403 -5.606 1.00 96.19 99 PHE A C 1
ATOM 786 O O . PHE A 1 99 ? 5.553 13.248 -6.489 1.00 96.19 99 PHE A O 1
ATOM 793 N N . LEU A 1 100 ? 3.858 12.427 -5.260 1.00 95.50 100 LEU A N 1
ATOM 794 C CA . LEU A 1 100 ? 3.885 11.088 -5.861 1.00 95.50 100 LEU A CA 1
ATOM 795 C C . LEU A 1 100 ? 3.565 11.082 -7.361 1.00 95.50 100 LEU A C 1
ATOM 797 O O . LEU A 1 100 ? 4.085 10.237 -8.092 1.00 95.50 100 LEU A O 1
ATOM 801 N N . TYR A 1 101 ? 2.725 12.001 -7.829 1.00 93.25 101 TYR A N 1
ATOM 802 C CA . TYR A 1 101 ? 2.398 12.114 -9.247 1.00 93.25 101 TYR A CA 1
ATOM 803 C C . TYR A 1 101 ? 3.528 12.776 -10.047 1.00 93.25 101 TYR A C 1
ATOM 805 O O . TYR A 1 101 ? 3.868 12.300 -11.127 1.00 93.25 101 TYR A O 1
ATOM 813 N N . ILE A 1 102 ? 4.133 13.838 -9.506 1.00 91.75 102 ILE A N 1
ATOM 814 C CA . ILE A 1 102 ? 5.148 14.641 -10.201 1.00 91.75 102 ILE A CA 1
ATOM 815 C C . ILE A 1 102 ? 6.493 13.913 -10.279 1.00 91.75 102 ILE A C 1
ATOM 817 O O . ILE A 1 102 ? 7.100 13.888 -11.345 1.00 91.75 102 ILE A O 1
ATOM 821 N N . PHE A 1 103 ? 6.965 13.320 -9.175 1.00 91.38 103 PHE A N 1
ATOM 822 C CA . PHE A 1 103 ? 8.323 12.768 -9.114 1.00 91.38 103 PHE A CA 1
ATOM 823 C C . PHE A 1 103 ? 8.372 11.263 -9.444 1.00 91.38 103 PHE A C 1
ATOM 825 O O . PHE A 1 103 ? 8.814 10.899 -10.533 1.00 91.38 103 PHE A O 1
ATOM 832 N N . PRO A 1 104 ? 7.909 10.325 -8.593 1.00 91.19 104 PRO A N 1
ATOM 833 C CA . PRO A 1 104 ? 7.978 8.905 -8.941 1.00 91.19 104 PRO A CA 1
ATOM 834 C C . PRO A 1 104 ? 6.930 8.491 -9.991 1.00 91.19 104 PRO A C 1
ATOM 836 O O . PRO A 1 104 ? 7.000 7.383 -10.537 1.00 91.19 104 PRO A O 1
ATOM 839 N N . ASN A 1 105 ? 5.944 9.353 -10.272 1.00 90.25 105 ASN A N 1
ATOM 840 C CA . ASN A 1 105 ? 4.767 9.041 -11.081 1.00 90.25 105 ASN A CA 1
ATOM 841 C C . ASN A 1 105 ? 4.133 7.711 -10.629 1.00 90.25 105 ASN A C 1
ATOM 843 O O . ASN A 1 105 ? 3.977 6.761 -11.401 1.00 90.25 105 ASN A O 1
ATOM 847 N N . CYS A 1 106 ? 3.871 7.595 -9.326 1.00 89.62 106 CYS A N 1
ATOM 848 C CA . CYS A 1 106 ? 3.291 6.402 -8.717 1.00 89.62 106 CYS A CA 1
ATOM 849 C C . CYS A 1 106 ? 1.770 6.553 -8.616 1.00 89.62 106 CYS A C 1
ATOM 851 O O . CYS A 1 106 ? 1.231 6.918 -7.570 1.00 89.62 106 CYS A O 1
ATOM 853 N N . VAL A 1 107 ? 1.068 6.243 -9.710 1.00 88.25 107 VAL A N 1
ATOM 854 C CA . VAL A 1 107 ? -0.401 6.346 -9.780 1.00 88.25 107 VAL A CA 1
ATOM 855 C C . VAL A 1 107 ? -1.076 5.506 -8.692 1.00 88.25 107 VAL A C 1
ATOM 857 O O . VAL A 1 107 ? -2.002 5.985 -8.044 1.00 88.25 107 VAL A O 1
ATOM 860 N N . THR A 1 108 ? -0.584 4.290 -8.427 1.00 88.00 108 THR A N 1
ATOM 861 C CA . THR A 1 108 ? -1.134 3.419 -7.378 1.00 88.00 108 THR A CA 1
ATOM 862 C C . THR A 1 108 ? -1.064 4.078 -5.997 1.00 88.00 108 THR A C 1
ATOM 864 O O . THR A 1 108 ? -2.055 4.082 -5.270 1.00 88.00 108 THR A O 1
ATOM 867 N N . GLY A 1 109 ? 0.074 4.690 -5.648 1.00 91.00 109 GLY A N 1
ATOM 868 C CA . GLY A 1 109 ? 0.240 5.424 -4.392 1.00 91.00 109 GLY A CA 1
ATOM 869 C C . GLY A 1 109 ? -0.682 6.640 -4.302 1.00 91.00 109 GLY A C 1
ATOM 870 O O . GLY A 1 109 ? -1.341 6.826 -3.281 1.00 91.00 109 GLY A O 1
ATOM 871 N N . CYS A 1 110 ? -0.817 7.411 -5.387 1.00 92.69 110 CYS A N 1
ATOM 872 C CA . CYS A 1 110 ? -1.766 8.526 -5.450 1.00 92.69 110 CYS A CA 1
ATOM 873 C C . CYS A 1 110 ? -3.208 8.061 -5.211 1.00 92.69 110 CYS A C 1
ATOM 875 O O . CYS A 1 110 ? -3.913 8.641 -4.389 1.00 92.69 110 CYS A O 1
ATOM 877 N N . VAL A 1 111 ? -3.643 6.991 -5.884 1.00 90.56 111 VAL A N 1
ATOM 878 C CA . VAL A 1 111 ? -4.996 6.435 -5.725 1.00 90.56 111 VAL A CA 1
ATOM 879 C C . VAL A 1 111 ? -5.233 5.975 -4.286 1.00 90.56 111 VAL A C 1
ATOM 881 O O . VAL A 1 111 ? -6.286 6.269 -3.724 1.00 90.56 111 VAL A O 1
ATOM 884 N N . VAL A 1 112 ? -4.252 5.322 -3.655 1.00 92.31 112 VAL A N 1
ATOM 885 C CA . VAL A 1 112 ? -4.328 4.920 -2.239 1.00 92.31 112 VAL A CA 1
ATOM 886 C C . VAL A 1 112 ? -4.538 6.132 -1.321 1.00 92.31 112 VAL A C 1
ATOM 888 O O . VAL A 1 112 ? -5.426 6.101 -0.464 1.00 92.31 112 VAL A O 1
ATOM 891 N N . LEU A 1 113 ? -3.782 7.218 -1.519 1.00 95.06 113 LEU A N 1
ATOM 892 C CA . LEU A 1 113 ? -3.929 8.448 -0.731 1.00 95.06 113 LEU A CA 1
ATOM 893 C C . LEU A 1 113 ? -5.275 9.145 -0.976 1.00 95.06 113 LEU A C 1
ATOM 895 O O . LEU A 1 113 ? -5.910 9.594 -0.019 1.00 95.06 113 LEU A O 1
ATOM 899 N N . VAL A 1 114 ? -5.742 9.194 -2.226 1.00 92.38 114 VAL A N 1
ATOM 900 C CA . VAL A 1 114 ? -7.044 9.776 -2.592 1.00 92.38 114 VAL A CA 1
ATOM 901 C C . VAL A 1 114 ? -8.190 8.982 -1.970 1.00 92.38 114 VAL A C 1
ATOM 903 O O . VAL A 1 114 ? -9.074 9.573 -1.350 1.00 92.38 114 VAL A O 1
ATOM 906 N N . ILE A 1 115 ? -8.162 7.648 -2.063 1.00 90.06 115 ILE A N 1
ATOM 907 C CA . ILE A 1 115 ? -9.160 6.789 -1.413 1.00 90.06 115 ILE A CA 1
ATOM 908 C C . ILE A 1 115 ? -9.159 7.047 0.095 1.00 90.06 115 ILE A C 1
ATOM 910 O O . ILE A 1 115 ? -10.229 7.220 0.675 1.00 90.06 115 ILE A O 1
ATOM 914 N N . TYR A 1 116 ? -7.991 7.148 0.738 1.00 92.38 116 TYR A N 1
ATOM 915 C CA . TYR A 1 116 ? -7.941 7.465 2.166 1.00 92.38 116 TYR A CA 1
ATOM 916 C C . TYR A 1 116 ? -8.532 8.837 2.494 1.00 92.38 116 TYR A C 1
ATOM 918 O O . TYR A 1 116 ? -9.313 8.943 3.439 1.00 92.38 116 TYR A O 1
ATOM 926 N N . ALA A 1 117 ? -8.222 9.870 1.707 1.00 92.00 117 ALA A N 1
ATOM 927 C CA . ALA A 1 117 ? -8.779 11.209 1.891 1.00 92.00 117 ALA A CA 1
ATOM 928 C C . ALA A 1 117 ? -10.312 11.207 1.779 1.00 92.00 117 ALA A C 1
ATOM 930 O O . ALA A 1 117 ? -10.994 11.786 2.628 1.00 92.00 117 ALA A O 1
ATOM 931 N N . LEU A 1 118 ? -10.857 10.499 0.782 1.00 88.56 118 LEU A N 1
ATOM 932 C CA . LEU A 1 118 ? -12.300 10.310 0.623 1.00 88.56 118 LEU A CA 1
ATOM 933 C C . LEU A 1 118 ? -12.894 9.592 1.836 1.00 88.56 118 LEU A C 1
ATOM 935 O O . LEU A 1 118 ? -13.895 10.048 2.385 1.00 88.56 118 LEU A O 1
ATOM 939 N N . LEU A 1 119 ? -12.266 8.512 2.310 1.00 86.69 119 LEU A N 1
ATOM 940 C CA . LEU A 1 119 ? -12.727 7.804 3.504 1.00 86.69 119 LEU A CA 1
ATOM 941 C C . LEU A 1 119 ? -12.710 8.723 4.740 1.00 86.69 119 LEU A C 1
ATOM 943 O O . LEU A 1 119 ? -13.695 8.757 5.472 1.00 86.69 119 LEU A O 1
ATOM 947 N N . ILE A 1 120 ? -11.669 9.533 4.953 1.00 86.38 120 ILE A N 1
ATOM 948 C CA . ILE A 1 120 ? -11.668 10.526 6.040 1.00 86.38 120 ILE A CA 1
ATOM 949 C C . ILE A 1 120 ? -12.863 11.477 5.884 1.00 86.38 120 ILE A C 1
ATOM 951 O O . ILE A 1 120 ? -13.655 11.604 6.814 1.00 86.38 120 ILE A O 1
ATOM 955 N N . LEU A 1 121 ? -13.055 12.088 4.713 1.00 83.88 121 LEU A N 1
ATOM 956 C CA . LEU A 1 121 ? -14.145 13.040 4.456 1.00 83.88 121 LEU A CA 1
ATOM 957 C C . LEU A 1 121 ? -15.538 12.447 4.686 1.00 83.88 121 LEU A C 1
ATOM 959 O O . LEU A 1 121 ? -16.388 13.070 5.331 1.00 83.88 121 LEU A O 1
ATOM 963 N N . PHE A 1 122 ? -15.779 11.238 4.183 1.00 76.75 122 PHE A N 1
ATOM 964 C CA . PHE A 1 122 ? -17.071 1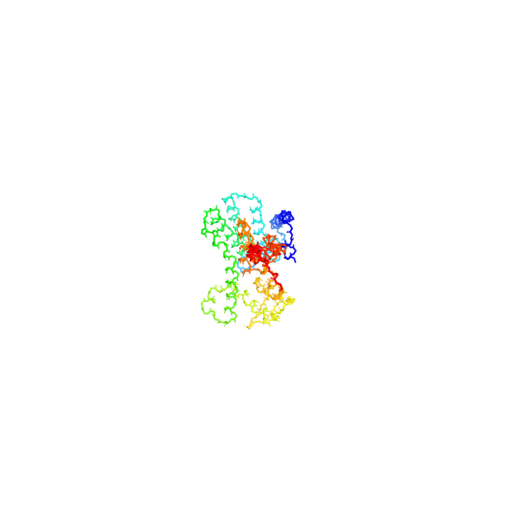0.583 4.332 1.00 76.75 122 PHE A CA 1
ATOM 965 C C . PHE A 1 122 ? -17.317 10.150 5.781 1.00 76.75 122 PHE A C 1
ATOM 967 O O . PHE A 1 122 ? -18.442 10.304 6.265 1.00 76.75 122 PHE A O 1
ATOM 974 N N . PHE A 1 123 ? -16.293 9.670 6.493 1.00 70.81 123 PHE A N 1
ATOM 975 C CA . PHE A 1 123 ? -16.447 9.023 7.799 1.00 70.81 123 PHE A CA 1
ATOM 976 C C . PHE A 1 123 ? -16.135 9.905 9.019 1.00 70.81 123 PHE A C 1
ATOM 978 O O . PHE A 1 123 ? -16.386 9.459 10.139 1.00 70.81 123 PHE A O 1
ATOM 985 N N . ASN A 1 124 ? -15.689 11.157 8.845 1.00 63.28 124 ASN A N 1
ATOM 986 C CA . ASN A 1 124 ? -15.452 12.075 9.973 1.00 63.28 124 ASN A CA 1
ATOM 987 C C . ASN A 1 124 ? -16.731 12.672 10.592 1.00 63.28 124 ASN A C 1
ATOM 989 O O . ASN A 1 124 ? -16.664 13.342 11.619 1.00 63.28 124 ASN A O 1
ATOM 993 N N . LYS A 1 125 ? -17.909 12.448 9.989 1.00 57.19 125 LYS A N 1
ATOM 994 C CA . LYS A 1 125 ? -19.200 12.887 10.545 1.00 57.19 125 LYS A CA 1
ATOM 995 C C . LYS A 1 125 ? -20.041 11.686 10.994 1.00 57.19 125 LYS A C 1
ATOM 997 O O . LYS A 1 125 ? -20.128 10.701 10.253 1.00 57.19 125 LYS A O 1
ATOM 1002 N N . PRO A 1 126 ? -20.664 11.739 12.186 1.00 48.97 126 PRO A N 1
ATOM 1003 C CA . PRO A 1 126 ? -21.446 10.636 12.719 1.00 48.97 126 PRO A CA 1
ATOM 1004 C C . PRO A 1 126 ? -22.744 10.485 11.928 1.00 48.97 126 PRO A C 1
ATOM 1006 O O . PRO A 1 126 ? -23.737 11.131 12.222 1.00 48.97 126 PRO A O 1
ATOM 1009 N N . ASP A 1 127 ? -22.733 9.584 10.952 1.00 60.47 127 ASP A N 1
ATOM 1010 C CA . ASP A 1 127 ? -23.945 9.126 10.284 1.00 60.47 127 ASP A CA 1
ATOM 1011 C C . ASP A 1 127 ? -24.065 7.609 10.421 1.00 60.47 127 ASP A C 1
ATOM 1013 O O . ASP A 1 127 ? -23.122 6.851 10.150 1.00 60.47 127 ASP A O 1
ATOM 1017 N N . PHE A 1 128 ? -25.227 7.151 10.876 1.00 53.94 128 PHE A N 1
ATOM 1018 C CA . PHE A 1 128 ? -25.500 5.733 11.119 1.00 53.94 128 PHE A CA 1
ATOM 1019 C C . PHE A 1 128 ? -25.383 4.902 9.829 1.00 53.94 128 PHE A C 1
ATOM 1021 O O . PHE A 1 128 ? -24.806 3.809 9.838 1.00 53.94 128 PHE A O 1
ATOM 1028 N N . PHE A 1 129 ? -25.837 5.458 8.701 1.00 58.34 129 PHE A N 1
ATOM 1029 C CA . PHE A 1 129 ? -25.751 4.825 7.382 1.00 58.34 129 PHE A CA 1
ATOM 1030 C C . PHE A 1 129 ? -24.309 4.604 6.925 1.00 58.34 129 PHE A C 1
ATOM 1032 O O . PHE A 1 129 ? -23.966 3.527 6.435 1.00 58.34 129 PHE A O 1
ATOM 1039 N N . LYS A 1 130 ? -23.431 5.577 7.171 1.00 64.44 130 LYS A N 1
ATOM 1040 C CA . LYS A 1 130 ? -22.020 5.500 6.789 1.00 64.44 130 LYS A CA 1
ATOM 1041 C C . LYS A 1 130 ? -21.314 4.376 7.552 1.00 64.44 130 LYS A C 1
ATOM 1043 O O . LYS A 1 130 ? -20.690 3.506 6.949 1.00 64.44 130 LYS A O 1
ATOM 1048 N N . LYS A 1 131 ? -21.517 4.283 8.868 1.00 64.69 131 LYS A N 1
ATOM 1049 C CA . LYS A 1 131 ? -20.954 3.190 9.689 1.00 64.69 131 LYS A CA 1
ATOM 1050 C C . LYS A 1 131 ? -21.381 1.804 9.201 1.00 64.69 131 LYS A C 1
ATOM 1052 O O . LYS A 1 131 ? -20.584 0.866 9.245 1.00 64.69 131 LYS A O 1
ATOM 1057 N N . LYS A 1 132 ? -22.620 1.672 8.716 1.00 68.75 132 LYS A N 1
ATOM 1058 C CA . LYS A 1 132 ? -23.130 0.420 8.147 1.00 68.75 132 LYS A CA 1
ATOM 1059 C C . LYS A 1 132 ? -22.456 0.093 6.810 1.00 68.75 132 LYS A C 1
ATOM 1061 O O . LYS A 1 132 ? -22.108 -1.061 6.615 1.00 68.75 132 LYS A O 1
ATOM 1066 N N . ILE A 1 133 ? -22.191 1.078 5.950 1.00 72.25 133 ILE A N 1
ATOM 1067 C CA . ILE A 1 133 ? -21.478 0.882 4.672 1.00 72.25 133 ILE A CA 1
ATOM 1068 C C . ILE A 1 133 ? -20.043 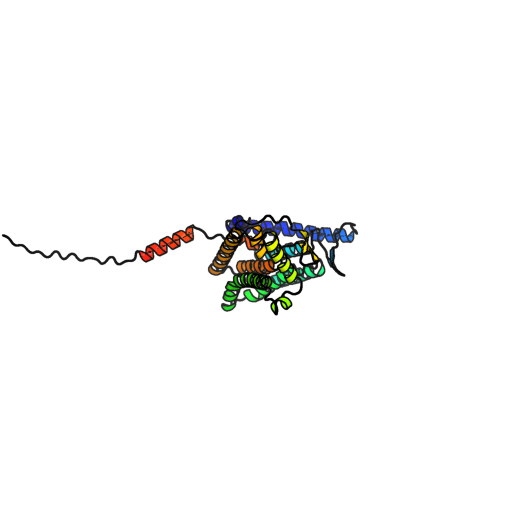0.398 4.908 1.00 72.25 133 ILE A C 1
ATOM 1070 O O . ILE A 1 133 ? -19.673 -0.663 4.407 1.00 72.25 133 ILE A O 1
ATOM 1074 N N . LEU A 1 134 ? -19.271 1.097 5.750 1.00 71.12 134 LEU A N 1
ATOM 1075 C CA . LEU A 1 134 ? -17.875 0.736 6.044 1.00 71.12 134 LEU A CA 1
ATOM 1076 C C . LEU A 1 134 ? -17.751 -0.660 6.679 1.00 71.12 134 LEU A C 1
ATOM 1078 O O . LEU A 1 134 ? -16.726 -1.323 6.559 1.00 71.12 134 LEU A O 1
ATOM 1082 N N . ARG A 1 135 ? -18.823 -1.142 7.321 1.00 72.69 135 ARG A N 1
ATOM 1083 C CA . ARG A 1 135 ? -18.923 -2.512 7.832 1.00 72.69 135 ARG A CA 1
ATOM 1084 C C . ARG A 1 135 ? -18.814 -3.560 6.725 1.00 72.69 135 ARG A C 1
ATOM 1086 O O . ARG A 1 135 ? -18.263 -4.629 6.966 1.00 72.69 135 ARG A O 1
ATOM 1093 N N . PHE A 1 136 ? -19.394 -3.281 5.560 1.00 77.00 136 PHE A N 1
ATOM 1094 C CA . PHE A 1 136 ? -19.525 -4.235 4.461 1.00 77.00 136 PHE A CA 1
ATOM 1095 C C . PHE A 1 136 ? -18.486 -4.023 3.361 1.00 77.00 136 PHE A C 1
ATOM 1097 O O . PHE A 1 136 ? -18.120 -4.999 2.710 1.00 77.00 136 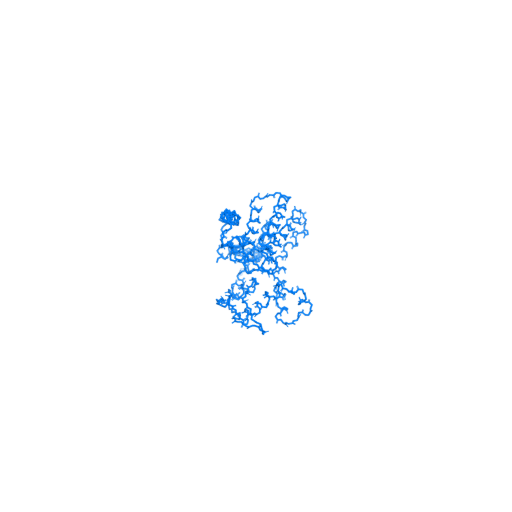PHE A O 1
ATOM 1104 N N . THR A 1 137 ? -17.963 -2.802 3.196 1.00 77.75 137 THR A N 1
ATOM 1105 C CA . THR A 1 137 ? -16.961 -2.469 2.169 1.00 77.75 137 THR A CA 1
ATOM 1106 C C . THR A 1 137 ? -15.768 -3.435 2.145 1.00 77.75 137 THR A C 1
ATOM 1108 O O . THR A 1 137 ? -15.482 -3.944 1.068 1.00 77.75 137 THR A O 1
ATOM 1111 N N . PRO A 1 138 ? -15.120 -3.792 3.274 1.00 77.12 138 PRO A N 1
ATOM 1112 C CA . PRO A 1 138 ? -14.002 -4.740 3.268 1.00 77.12 138 PRO A CA 1
ATOM 1113 C C . PRO A 1 138 ? -14.342 -6.095 2.637 1.00 77.12 138 PRO A C 1
ATOM 1115 O O . PRO A 1 138 ? -13.585 -6.628 1.830 1.00 77.12 138 PRO A O 1
ATOM 1118 N N . TYR A 1 139 ? -15.507 -6.645 2.991 1.00 78.44 139 TYR A N 1
ATOM 1119 C CA . TYR A 1 139 ? -15.965 -7.934 2.477 1.00 78.44 139 TYR A CA 1
ATOM 1120 C C . TYR A 1 139 ? -16.322 -7.828 0.999 1.00 78.44 139 TYR A C 1
ATOM 1122 O O . TYR A 1 139 ? -15.934 -8.678 0.208 1.00 78.44 139 TYR A O 1
ATOM 1130 N N . LEU A 1 140 ? -17.030 -6.761 0.629 1.00 78.75 140 LEU A N 1
ATOM 1131 C CA . LEU A 1 140 ? -17.478 -6.520 -0.734 1.00 78.75 140 LEU A CA 1
ATOM 1132 C C . LEU A 1 140 ? -16.294 -6.331 -1.688 1.00 78.75 140 LEU A C 1
ATOM 1134 O O . LEU A 1 140 ? -16.307 -6.905 -2.766 1.00 78.75 140 LEU A O 1
ATOM 1138 N N . VAL A 1 141 ? -15.246 -5.612 -1.278 1.00 78.56 141 VAL A N 1
ATOM 1139 C CA . VAL A 1 141 ? -14.023 -5.423 -2.079 1.00 78.56 141 VAL A CA 1
ATOM 1140 C C . VAL A 1 141 ? -13.330 -6.756 -2.353 1.00 78.56 141 VAL A C 1
ATOM 1142 O O . VAL A 1 141 ? -13.001 -7.043 -3.502 1.00 78.56 141 VAL A O 1
ATOM 1145 N N . ALA A 1 142 ? -13.162 -7.595 -1.328 1.00 72.62 142 ALA A N 1
ATOM 1146 C CA . ALA A 1 142 ? -12.551 -8.912 -1.494 1.00 72.62 142 ALA A CA 1
ATOM 1147 C C . ALA A 1 142 ? -13.416 -9.841 -2.365 1.00 72.62 142 ALA A C 1
ATOM 1149 O O . ALA A 1 142 ? -12.905 -10.484 -3.279 1.00 72.62 142 ALA A O 1
ATOM 1150 N N . ILE A 1 143 ? -14.734 -9.873 -2.130 1.00 77.31 143 ILE A N 1
ATOM 1151 C CA . ILE A 1 143 ? -15.681 -10.688 -2.906 1.00 77.31 143 ILE A CA 1
ATOM 1152 C C . ILE A 1 143 ? -15.714 -10.238 -4.368 1.00 77.31 143 ILE A C 1
ATOM 1154 O O . ILE A 1 143 ? -15.651 -11.080 -5.257 1.00 77.31 143 ILE A O 1
ATOM 1158 N N . ILE A 1 144 ? -15.776 -8.929 -4.629 1.00 73.94 144 ILE A N 1
ATOM 1159 C CA . ILE A 1 144 ? -15.746 -8.377 -5.986 1.00 73.94 144 ILE A CA 1
ATOM 1160 C C . ILE A 1 144 ? -14.421 -8.719 -6.664 1.00 73.94 144 ILE A C 1
ATOM 1162 O O . ILE A 1 144 ? -14.441 -9.149 -7.810 1.00 73.94 144 ILE A O 1
ATOM 1166 N N . GLY A 1 145 ? -13.287 -8.605 -5.967 1.00 71.25 145 GLY A N 1
ATOM 1167 C CA . GLY A 1 145 ? -11.991 -9.018 -6.509 1.00 71.25 145 GLY A CA 1
ATOM 1168 C C . GLY A 1 145 ? -11.982 -10.484 -6.952 1.00 71.25 145 GLY A C 1
ATOM 1169 O O . GLY A 1 145 ? -11.575 -10.788 -8.072 1.00 71.25 145 GLY A O 1
ATOM 1170 N N . ILE A 1 146 ? -12.493 -11.385 -6.107 1.00 74.88 146 ILE A N 1
ATOM 1171 C CA . ILE A 1 146 ? -12.596 -12.823 -6.411 1.00 74.88 146 ILE A CA 1
ATOM 1172 C C . ILE A 1 146 ? -13.582 -13.082 -7.559 1.00 74.88 146 ILE A C 1
ATOM 1174 O O . ILE A 1 146 ? -13.293 -13.883 -8.446 1.00 74.88 146 ILE A O 1
ATOM 1178 N N . LEU A 1 147 ? -14.729 -12.398 -7.576 1.00 74.12 147 LEU A N 1
ATOM 1179 C CA . LEU A 1 147 ? -15.743 -12.535 -8.622 1.00 74.12 147 LEU A CA 1
ATOM 1180 C C . LEU A 1 147 ? -15.211 -12.072 -9.982 1.00 74.12 147 LEU A C 1
ATOM 1182 O O . LEU A 1 147 ? -15.353 -12.790 -10.968 1.00 74.12 147 LEU A O 1
ATOM 1186 N N . ILE A 1 148 ? -14.572 -10.900 -10.033 1.00 67.75 148 ILE A N 1
ATOM 1187 C CA . ILE A 1 148 ? -13.960 -10.363 -11.254 1.00 67.75 148 ILE A CA 1
ATOM 1188 C C . ILE A 1 148 ? -12.906 -11.344 -11.776 1.00 67.75 148 ILE A C 1
ATOM 1190 O O . ILE A 1 148 ? -12.890 -11.649 -12.969 1.00 67.75 148 ILE A O 1
ATOM 1194 N N . PHE A 1 149 ? -12.084 -11.904 -10.887 1.00 71.06 149 PHE A N 1
ATOM 1195 C CA . PHE A 1 149 ? -11.103 -12.919 -11.255 1.00 71.06 149 PHE A CA 1
ATOM 1196 C C . PHE A 1 149 ? -11.745 -14.221 -11.776 1.00 71.06 149 PHE A C 1
ATOM 1198 O O . PHE A 1 149 ? -11.308 -14.771 -12.785 1.00 71.06 149 PHE A O 1
ATOM 1205 N N . SER A 1 150 ? -12.820 -14.702 -11.147 1.00 72.50 150 SER A N 1
ATOM 1206 C CA . SER A 1 150 ? -13.550 -15.902 -11.589 1.00 72.50 150 SER A CA 1
ATOM 1207 C C . SER A 1 150 ? -14.225 -15.717 -12.958 1.00 72.50 150 SER A C 1
ATOM 1209 O O . SER A 1 150 ? -14.199 -16.613 -13.807 1.00 72.50 150 SER A O 1
ATOM 1211 N N . LEU A 1 151 ? -14.785 -14.533 -13.214 1.00 65.56 151 LEU A N 1
ATOM 1212 C CA . LEU A 1 151 ? -15.362 -14.188 -14.516 1.00 65.56 151 LEU A CA 1
ATOM 1213 C C . LEU A 1 151 ? -14.285 -14.113 -15.601 1.00 65.56 151 LEU A C 1
ATOM 1215 O O . LEU A 1 151 ? -14.528 -14.558 -16.722 1.00 65.56 151 LEU A O 1
ATOM 1219 N N . TYR A 1 152 ? -13.090 -13.630 -15.251 1.00 67.50 152 TYR A N 1
ATOM 1220 C CA . TYR A 1 152 ? -11.921 -13.669 -16.125 1.00 67.50 152 TYR A CA 1
ATOM 1221 C C . TYR A 1 152 ? -11.508 -15.108 -16.477 1.00 67.50 152 TYR A C 1
ATOM 1223 O O . TYR A 1 152 ? -11.369 -15.432 -17.654 1.00 67.50 152 TYR A O 1
ATOM 1231 N N . LEU A 1 153 ? -11.413 -15.996 -15.482 1.00 70.00 153 LEU A N 1
ATOM 1232 C CA . LEU A 1 153 ? -11.071 -17.413 -15.681 1.00 70.00 153 LEU A CA 1
ATOM 1233 C C . LEU A 1 153 ? -12.046 -18.167 -16.598 1.00 70.00 153 LEU A C 1
ATOM 1235 O O . LEU A 1 153 ? -11.624 -19.019 -17.373 1.00 70.00 153 LEU A O 1
ATOM 1239 N N . THR A 1 154 ? -13.345 -17.877 -16.508 1.00 71.81 154 THR A N 1
ATOM 1240 C CA . THR A 1 154 ? -14.385 -18.590 -17.276 1.00 71.81 154 THR A CA 1
ATOM 1241 C C . THR A 1 154 ? -14.577 -18.062 -18.699 1.00 71.81 154 THR A C 1
ATOM 1243 O O . THR A 1 154 ? -15.446 -18.558 -19.415 1.00 71.81 154 THR A O 1
ATOM 1246 N N . GLY A 1 155 ? -13.813 -17.044 -19.117 1.00 65.38 155 GLY A N 1
ATOM 1247 C CA . GLY A 1 155 ? -13.938 -16.430 -20.444 1.00 65.38 155 GLY A CA 1
ATOM 1248 C C . GLY A 1 155 ? -15.260 -15.683 -20.672 1.00 65.38 155 GLY A C 1
ATOM 1249 O O . GLY A 1 155 ? -15.538 -15.237 -21.782 1.00 65.38 155 GLY A O 1
ATOM 1250 N N . LYS A 1 156 ? -16.088 -15.503 -19.633 1.00 63.50 156 LYS A N 1
ATOM 1251 C CA . LYS A 1 156 ? -17.426 -14.883 -19.708 1.00 63.50 156 LYS A CA 1
ATOM 1252 C C . LYS A 1 156 ? -17.377 -13.354 -19.578 1.00 63.50 156 LYS A C 1
ATOM 1254 O O . LYS A 1 156 ? -18.233 -12.740 -18.943 1.00 63.50 156 LYS A O 1
ATOM 1259 N N . THR A 1 157 ? -16.362 -12.713 -20.149 1.00 58.44 157 THR A N 1
ATOM 1260 C CA . THR A 1 157 ? -15.999 -11.322 -19.833 1.00 58.44 157 THR A CA 1
ATOM 1261 C C . THR A 1 157 ? -16.563 -10.265 -20.783 1.00 58.44 157 THR A C 1
ATOM 1263 O O . THR A 1 157 ? -16.164 -9.118 -20.659 1.00 58.44 157 THR A O 1
ATOM 1266 N N . GLY A 1 158 ? -17.506 -10.557 -21.688 1.00 55.53 158 GLY A N 1
ATOM 1267 C CA . GLY A 1 158 ? -17.923 -9.628 -22.764 1.00 55.53 158 GLY A CA 1
ATOM 1268 C C . GLY A 1 158 ? -18.208 -8.160 -22.363 1.00 55.53 158 GLY A C 1
ATOM 1269 O O . GLY A 1 158 ? -17.932 -7.250 -23.143 1.00 55.53 158 GLY A O 1
ATOM 1270 N N . PHE A 1 159 ? -18.680 -7.903 -21.135 1.00 52.72 159 PHE A N 1
ATOM 1271 C CA . PHE A 1 159 ? -18.830 -6.552 -20.560 1.00 52.72 159 PHE A CA 1
ATOM 1272 C C . PHE A 1 159 ? -17.653 -6.131 -19.656 1.00 52.72 159 PHE A C 1
ATOM 1274 O O . PHE A 1 159 ? -17.161 -5.007 -19.721 1.00 52.72 159 PHE A O 1
ATOM 1281 N N . ILE A 1 160 ? -17.160 -7.055 -18.832 1.00 53.12 160 ILE A N 1
ATOM 1282 C CA . ILE A 1 160 ? -16.108 -6.827 -17.833 1.00 53.12 160 ILE A CA 1
ATOM 1283 C C . ILE A 1 160 ? -14.722 -6.645 -18.476 1.00 53.12 160 ILE A C 1
ATOM 1285 O O . ILE A 1 160 ? -13.925 -5.852 -17.993 1.00 53.12 160 ILE A O 1
ATOM 1289 N N . GLY A 1 161 ? -14.445 -7.298 -19.603 1.00 54.12 161 GLY A N 1
ATOM 1290 C CA . GLY A 1 161 ? -13.193 -7.202 -20.356 1.00 54.12 161 GLY A CA 1
ATOM 1291 C C . GLY A 1 161 ? -12.913 -5.795 -20.890 1.00 54.12 161 GLY A C 1
ATOM 1292 O O . GLY A 1 161 ? -11.754 -5.407 -20.994 1.00 54.12 161 GLY A O 1
ATOM 1293 N N . LYS A 1 162 ? -13.961 -4.990 -21.125 1.00 56.16 162 LYS A N 1
ATOM 1294 C CA . LYS A 1 162 ? -13.829 -3.561 -21.460 1.00 56.16 162 LYS A CA 1
ATOM 1295 C C . LYS A 1 162 ? -13.487 -2.688 -20.245 1.00 56.16 162 LYS A C 1
ATOM 1297 O O . LYS A 1 162 ? -12.864 -1.654 -20.413 1.00 56.16 162 LYS A O 1
ATOM 1302 N N . ILE A 1 163 ? -13.868 -3.100 -19.032 1.00 53.38 163 ILE A N 1
ATOM 1303 C CA . ILE A 1 163 ? -13.553 -2.400 -17.769 1.00 53.38 163 ILE A CA 1
ATOM 1304 C C . ILE A 1 163 ? -12.165 -2.807 -17.250 1.00 53.38 163 ILE A C 1
ATOM 1306 O O . ILE A 1 163 ? -11.441 -2.000 -16.676 1.00 53.38 163 ILE A O 1
ATOM 1310 N N . ILE A 1 164 ? -11.782 -4.065 -17.472 1.00 59.75 164 ILE A N 1
ATOM 1311 C CA . ILE A 1 164 ? -10.481 -4.636 -17.103 1.00 59.75 164 ILE A CA 1
ATOM 1312 C C . ILE A 1 164 ? -9.348 -4.134 -18.019 1.00 59.75 164 ILE A C 1
ATOM 1314 O O . ILE A 1 164 ? -8.174 -4.290 -17.672 1.00 59.75 164 ILE A O 1
ATOM 1318 N N . SER A 1 165 ? -9.671 -3.520 -19.165 1.00 56.34 165 SER A N 1
ATOM 1319 C CA . SER A 1 165 ? -8.683 -3.075 -20.152 1.00 56.34 165 SER A CA 1
ATOM 1320 C C . SER A 1 165 ? -7.581 -2.222 -19.511 1.00 56.34 165 SER A C 1
ATOM 1322 O O . SER A 1 165 ? -7.863 -1.281 -18.770 1.00 56.34 165 SER A O 1
ATOM 1324 N N . GLY A 1 166 ? -6.321 -2.555 -19.797 1.00 66.06 166 GLY A N 1
ATOM 1325 C CA . GLY A 1 166 ? -5.152 -1.901 -19.207 1.00 66.06 166 GLY A CA 1
ATOM 1326 C C . GLY A 1 166 ? -4.551 -2.693 -18.043 1.00 66.06 166 GLY A C 1
ATOM 1327 O O . GLY A 1 166 ? -4.416 -3.914 -18.110 1.00 66.06 166 GLY A O 1
ATOM 1328 N N . THR A 1 167 ? -4.144 -2.002 -16.976 1.00 65.06 167 THR A N 1
ATOM 1329 C CA . THR A 1 167 ? -3.294 -2.565 -15.910 1.00 65.06 167 THR A CA 1
ATOM 1330 C C . THR A 1 167 ? -3.941 -3.726 -15.145 1.00 65.06 167 THR A C 1
ATOM 1332 O O . THR A 1 167 ? -3.241 -4.644 -14.732 1.00 65.06 167 THR A O 1
ATOM 1335 N N . PHE A 1 168 ? -5.267 -3.738 -14.969 1.00 73.19 168 PHE A N 1
ATOM 1336 C CA . PHE A 1 168 ? -5.954 -4.865 -14.320 1.00 73.19 168 PHE A CA 1
ATOM 1337 C C . PHE A 1 168 ? -5.965 -6.131 -15.186 1.00 73.19 168 PHE A C 1
ATOM 1339 O O . PHE A 1 168 ? -5.873 -7.227 -14.638 1.00 73.19 168 PHE A O 1
ATOM 1346 N N . SER A 1 169 ? -5.989 -5.992 -16.516 1.00 74.19 169 SER A N 1
ATOM 1347 C CA . SER A 1 169 ? -5.903 -7.121 -17.448 1.00 74.19 169 SER A CA 1
ATOM 1348 C C . SER A 1 169 ? -4.616 -7.912 -17.245 1.00 74.19 169 SER A C 1
ATOM 1350 O O . SER A 1 169 ? -4.667 -9.110 -16.984 1.00 74.19 169 SER A O 1
ATOM 1352 N N . TYR A 1 170 ? -3.464 -7.233 -17.238 1.00 75.19 170 TYR A N 1
ATOM 1353 C CA . TYR A 1 170 ? -2.164 -7.879 -17.021 1.00 75.19 170 TYR A CA 1
ATOM 1354 C C . TYR A 1 170 ? -2.076 -8.592 -15.667 1.00 75.19 170 TYR A C 1
ATOM 1356 O O . TYR A 1 170 ? -1.522 -9.686 -15.578 1.00 75.19 170 TYR A O 1
ATOM 1364 N N . ARG A 1 171 ? -2.690 -8.029 -14.621 1.00 80.88 171 ARG A N 1
ATOM 1365 C CA . ARG A 1 171 ? -2.724 -8.643 -13.284 1.00 80.88 171 ARG A CA 1
ATOM 1366 C C . ARG A 1 171 ? -3.574 -9.910 -13.244 1.00 80.88 171 ARG A C 1
ATOM 1368 O O . ARG A 1 171 ? -3.206 -10.874 -12.569 1.00 80.88 171 ARG A O 1
ATOM 1375 N N . PHE A 1 172 ? -4.688 -9.942 -13.972 1.00 80.31 172 PHE A N 1
ATOM 1376 C CA . PHE A 1 172 ? -5.511 -11.146 -14.080 1.00 80.31 172 PHE A CA 1
ATOM 1377 C C . PHE A 1 172 ? -4.902 -12.191 -15.015 1.00 80.31 172 PHE A C 1
ATOM 1379 O O . PHE A 1 172 ? -4.933 -13.367 -14.664 1.00 80.31 172 PHE A O 1
ATOM 1386 N N . ILE A 1 173 ? -4.262 -11.788 -16.118 1.00 78.19 173 ILE A N 1
ATOM 1387 C CA . ILE A 1 173 ? -3.452 -12.684 -16.961 1.00 78.19 173 ILE A CA 1
ATOM 1388 C C . ILE A 1 173 ? -2.377 -13.365 -16.110 1.00 78.19 173 ILE A C 1
ATOM 1390 O O . ILE A 1 173 ? -2.318 -14.594 -16.075 1.00 78.19 173 ILE A O 1
ATOM 1394 N N . GLY A 1 174 ? -1.592 -12.588 -15.353 1.00 79.94 174 GLY A N 1
ATOM 1395 C CA . GLY A 1 174 ? -0.583 -13.125 -14.435 1.00 79.94 174 GLY A CA 1
ATOM 1396 C C . GLY A 1 174 ? -1.185 -14.070 -13.392 1.00 79.94 174 GLY A C 1
ATOM 1397 O O . GLY A 1 174 ? -0.630 -15.123 -13.099 1.00 79.94 174 GLY A O 1
ATOM 1398 N N . SER A 1 175 ? -2.383 -13.770 -12.892 1.00 84.38 175 SER A N 1
ATOM 1399 C CA . SER A 1 175 ? -3.094 -14.648 -11.955 1.00 84.38 175 SER A CA 1
ATOM 1400 C C . SER A 1 175 ? -3.525 -15.980 -12.580 1.00 84.38 175 SER A C 1
ATOM 1402 O O . SER A 1 175 ? -3.383 -17.027 -11.950 1.00 84.38 175 SER A O 1
ATOM 1404 N N . VAL A 1 176 ? -4.019 -15.973 -13.821 1.00 80.00 176 VAL A N 1
ATOM 1405 C CA . VAL A 1 176 ? -4.365 -17.208 -14.547 1.00 80.00 176 VAL A CA 1
ATOM 1406 C C . VAL A 1 176 ? -3.117 -18.016 -14.869 1.00 80.00 176 VAL A C 1
ATOM 1408 O O . VAL A 1 176 ? -3.114 -19.230 -14.673 1.00 80.00 176 VAL A O 1
ATOM 1411 N N . MET A 1 177 ? -2.046 -17.353 -15.302 1.00 80.56 177 MET A N 1
ATOM 1412 C CA . MET A 1 177 ? -0.771 -18.014 -15.553 1.00 80.56 177 MET A CA 1
ATOM 1413 C C . MET A 1 177 ? -0.222 -18.670 -14.285 1.00 80.56 177 MET A C 1
ATOM 1415 O O . MET A 1 177 ? 0.204 -19.818 -14.339 1.00 80.56 177 MET A O 1
ATOM 1419 N N . ALA A 1 178 ? -0.295 -17.993 -13.135 1.00 86.31 178 ALA A N 1
ATOM 1420 C CA . ALA A 1 178 ? 0.125 -18.566 -11.860 1.00 86.31 178 ALA A CA 1
ATOM 1421 C C . ALA A 1 178 ? -0.622 -19.872 -11.553 1.00 86.31 178 ALA A C 1
ATOM 1423 O O . ALA A 1 178 ? -0.001 -20.875 -11.216 1.00 86.31 178 ALA A O 1
ATOM 1424 N N . ILE A 1 179 ? -1.944 -19.891 -11.736 1.00 85.81 179 ILE A N 1
ATOM 1425 C CA . ILE A 1 179 ? -2.739 -21.108 -11.523 1.00 85.81 179 ILE A CA 1
ATOM 1426 C C . ILE A 1 179 ? -2.385 -22.196 -12.546 1.00 85.81 179 ILE A C 1
ATOM 1428 O O . ILE A 1 179 ? -2.372 -23.366 -12.186 1.00 85.81 179 ILE A O 1
ATOM 1432 N N . ARG A 1 180 ? -2.074 -21.851 -13.801 1.00 83.56 180 ARG A N 1
ATOM 1433 C CA . ARG A 1 180 ? -1.664 -22.839 -14.817 1.00 83.56 180 ARG A CA 1
ATOM 1434 C C . ARG A 1 180 ? -0.286 -23.441 -14.536 1.00 83.56 180 ARG A C 1
ATOM 1436 O O . ARG A 1 180 ? -0.110 -24.636 -14.728 1.00 83.56 180 ARG A O 1
ATOM 1443 N N . LEU A 1 181 ? 0.670 -22.621 -14.103 1.00 86.38 181 LEU A N 1
ATOM 1444 C CA . LEU A 1 181 ? 2.046 -23.041 -13.826 1.00 86.38 181 LEU A CA 1
ATOM 1445 C C . LEU A 1 181 ? 2.156 -23.865 -12.548 1.00 86.38 181 LEU A C 1
ATOM 1447 O O . LEU A 1 181 ? 2.823 -24.894 -12.532 1.00 86.38 181 LEU A O 1
ATOM 1451 N N . TYR A 1 182 ? 1.521 -23.393 -11.478 1.00 88.31 182 TYR A N 1
ATOM 1452 C CA . TYR A 1 182 ? 1.706 -23.958 -10.144 1.00 88.31 182 TYR A CA 1
ATOM 1453 C C . TYR A 1 182 ? 0.517 -24.805 -9.695 1.00 88.31 182 TYR A C 1
ATOM 1455 O O . TYR A 1 182 ? 0.686 -25.729 -8.909 1.00 88.31 182 TYR A O 1
ATOM 1463 N N . GLY A 1 183 ? -0.685 -24.533 -10.203 1.00 86.00 183 GLY A N 1
ATOM 1464 C CA . GLY A 1 183 ? -1.917 -25.093 -9.660 1.00 86.00 1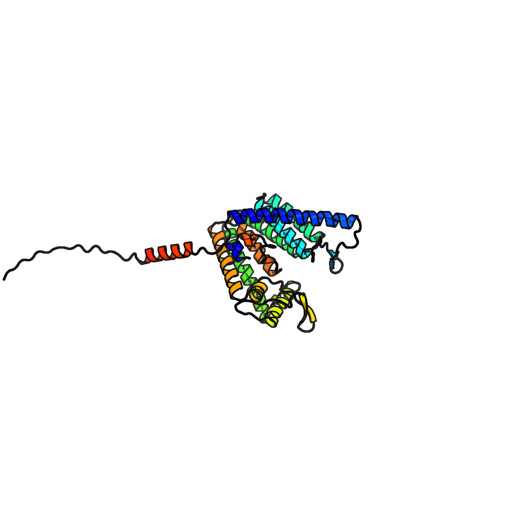83 GLY A CA 1
ATOM 1465 C C . GLY A 1 183 ? -2.340 -24.415 -8.355 1.00 86.00 183 GLY A C 1
ATOM 1466 O O . GLY A 1 183 ? -1.848 -23.352 -7.971 1.00 86.00 183 GLY A O 1
ATOM 1467 N N . VAL A 1 184 ? -3.303 -25.037 -7.675 1.00 88.19 184 VAL A N 1
ATOM 1468 C CA . VAL A 1 184 ? -3.707 -24.680 -6.311 1.00 88.19 184 VAL A CA 1
ATOM 1469 C C . VAL A 1 184 ? -3.677 -25.950 -5.476 1.00 88.19 184 VAL A C 1
ATOM 1471 O O . VAL A 1 184 ? -4.384 -26.910 -5.778 1.00 88.19 184 VAL A O 1
ATOM 1474 N N . ASN A 1 185 ? -2.880 -25.950 -4.413 1.00 89.06 185 ASN A N 1
ATOM 1475 C CA . ASN A 1 185 ? -2.766 -27.064 -3.479 1.00 89.06 185 ASN A CA 1
ATOM 1476 C C . ASN A 1 185 ? -3.102 -26.613 -2.039 1.00 89.06 185 ASN A C 1
ATOM 1478 O O . ASN A 1 185 ? -3.457 -25.460 -1.770 1.00 89.06 185 ASN A O 1
ATOM 1482 N N . LEU A 1 186 ? -3.021 -27.542 -1.084 1.00 90.44 186 LEU A N 1
ATOM 1483 C CA . LEU A 1 186 ? -3.382 -27.267 0.310 1.00 90.44 186 LEU A CA 1
ATOM 1484 C C . LEU A 1 186 ? -2.405 -26.309 1.014 1.00 90.44 186 LEU A C 1
ATOM 1486 O O . LEU A 1 186 ? -2.853 -25.485 1.812 1.00 90.44 186 LEU A O 1
ATOM 1490 N N . THR A 1 187 ? -1.104 -26.402 0.726 1.00 92.75 187 THR A N 1
ATOM 1491 C CA . THR A 1 187 ? -0.019 -25.768 1.508 1.00 92.75 187 THR A CA 1
ATOM 1492 C C . THR A 1 187 ? 0.719 -24.633 0.800 1.00 92.75 187 THR A C 1
ATOM 1494 O O . THR A 1 187 ? 1.506 -23.937 1.435 1.00 92.75 187 THR A O 1
ATOM 1497 N N . GLY A 1 188 ? 0.470 -24.437 -0.489 1.00 92.44 188 GLY A N 1
ATOM 1498 C CA . GLY A 1 188 ? 1.086 -23.424 -1.337 1.00 92.44 188 GLY A CA 1
ATOM 1499 C C . GLY A 1 188 ? 2.237 -23.940 -2.195 1.00 92.44 188 GLY A C 1
ATOM 1500 O O . GLY A 1 188 ? 2.602 -25.120 -2.158 1.00 92.44 188 GLY A O 1
ATOM 1501 N N . HIS A 1 189 ? 2.804 -23.018 -2.968 1.00 92.00 189 HIS A N 1
ATOM 1502 C CA . HIS A 1 189 ? 3.941 -23.230 -3.854 1.00 92.00 189 HIS A CA 1
ATOM 1503 C C . HIS A 1 189 ? 5.011 -22.166 -3.626 1.00 92.00 189 HIS A C 1
ATOM 1505 O O . HIS A 1 189 ? 4.711 -20.989 -3.419 1.00 92.00 189 HIS A O 1
ATOM 1511 N N . TYR A 1 190 ? 6.274 -22.572 -3.741 1.00 91.31 190 TYR A N 1
ATOM 1512 C CA . TYR A 1 190 ? 7.355 -21.621 -3.954 1.00 91.31 190 TYR A CA 1
ATOM 1513 C C . TYR A 1 190 ? 7.291 -21.124 -5.403 1.00 91.31 190 TYR A C 1
ATOM 1515 O O . TYR A 1 190 ? 7.283 -21.927 -6.331 1.00 91.31 190 TYR A O 1
ATOM 1523 N N . LEU A 1 191 ? 7.195 -19.807 -5.585 1.00 89.81 191 LEU A N 1
ATOM 1524 C CA . LEU A 1 191 ? 6.992 -19.176 -6.890 1.00 89.81 191 LEU A CA 1
ATOM 1525 C C . LEU A 1 191 ? 8.340 -18.871 -7.564 1.00 89.81 191 LEU A C 1
ATOM 1527 O O . LEU A 1 191 ? 8.736 -17.710 -7.667 1.00 89.81 191 LEU A O 1
ATOM 1531 N N . ASP A 1 192 ? 9.048 -19.912 -7.994 1.00 89.56 192 ASP A N 1
ATOM 1532 C CA . ASP A 1 192 ? 10.393 -19.836 -8.586 1.00 89.56 192 ASP A CA 1
ATOM 1533 C C . ASP A 1 192 ? 10.442 -19.068 -9.918 1.00 89.56 192 ASP A C 1
ATOM 1535 O O . ASP A 1 192 ? 11.437 -18.412 -10.207 1.00 89.56 192 ASP A O 1
ATOM 1539 N N . LYS A 1 193 ? 9.352 -19.071 -10.695 1.00 86.69 193 LYS A N 1
ATOM 1540 C CA . LYS A 1 193 ? 9.253 -18.364 -11.986 1.00 86.69 193 LYS A CA 1
ATOM 1541 C C . LYS A 1 193 ? 8.923 -16.876 -11.895 1.00 86.69 193 LYS A C 1
ATOM 1543 O O . LYS A 1 193 ? 8.826 -16.219 -12.931 1.00 86.69 193 LYS A O 1
ATOM 1548 N N . LEU A 1 194 ? 8.702 -16.319 -10.701 1.00 86.25 194 LEU A N 1
ATOM 1549 C CA . LEU A 1 194 ? 8.414 -14.886 -10.558 1.00 86.25 194 LEU A CA 1
ATOM 1550 C C . LEU A 1 194 ? 9.579 -14.028 -11.066 1.00 86.25 194 LEU A C 1
ATOM 1552 O O . LEU A 1 194 ? 10.716 -14.193 -10.639 1.00 86.25 194 LEU A O 1
ATOM 1556 N N . GLY A 1 195 ? 9.275 -13.067 -11.937 1.00 83.50 195 GLY A N 1
ATOM 1557 C CA . GLY A 1 195 ? 10.277 -12.197 -12.552 1.00 83.50 195 GLY A CA 1
ATOM 1558 C C . GLY A 1 195 ? 11.012 -12.822 -13.743 1.00 83.50 195 GLY A C 1
ATOM 1559 O O . GLY A 1 195 ? 11.783 -12.118 -14.395 1.00 83.50 195 GLY A O 1
ATOM 1560 N N . GLU A 1 196 ? 10.760 -14.093 -14.080 1.00 87.12 196 GLU A N 1
ATOM 1561 C CA . GLU A 1 196 ? 11.259 -14.693 -15.321 1.00 87.12 196 GLU A CA 1
ATOM 1562 C C . GLU A 1 196 ? 10.454 -14.199 -16.534 1.00 87.12 196 GLU A C 1
ATOM 1564 O O . GLU A 1 196 ? 9.287 -13.811 -16.430 1.00 87.12 196 GLU A O 1
ATOM 1569 N N . THR A 1 197 ? 11.082 -14.218 -17.711 1.00 86.75 197 THR A N 1
ATOM 1570 C CA . THR A 1 197 ? 10.393 -13.934 -18.977 1.00 86.75 197 THR A CA 1
ATOM 1571 C C . THR A 1 197 ? 9.805 -15.231 -19.512 1.00 86.75 197 THR A C 1
ATOM 1573 O O . THR A 1 197 ? 10.543 -16.158 -19.835 1.00 86.75 197 THR A O 1
ATOM 1576 N N . LEU A 1 198 ? 8.479 -15.297 -19.594 1.00 82.62 198 LEU A N 1
ATOM 1577 C CA . LEU A 1 198 ? 7.743 -16.478 -20.032 1.00 82.62 198 LEU A CA 1
ATOM 1578 C C . LEU A 1 198 ? 7.028 -16.192 -21.353 1.00 82.62 198 LEU A C 1
ATOM 1580 O O . LEU A 1 198 ? 6.601 -15.065 -21.612 1.00 82.62 198 LEU A O 1
ATOM 1584 N N . PHE A 1 199 ? 6.881 -17.226 -22.179 1.00 76.62 199 PHE A N 1
ATOM 1585 C CA . PHE A 1 199 ? 6.047 -17.177 -23.375 1.00 76.62 199 PHE A CA 1
ATOM 1586 C C . PHE A 1 199 ? 4.629 -17.626 -23.022 1.00 76.62 199 PHE A C 1
ATOM 1588 O O . PHE A 1 199 ? 4.426 -18.761 -22.587 1.00 76.62 199 PHE A O 1
ATOM 1595 N N . ILE A 1 200 ? 3.653 -16.732 -23.169 1.00 65.12 200 ILE A N 1
ATOM 1596 C CA . ILE A 1 200 ? 2.260 -16.959 -22.766 1.00 65.12 200 ILE A CA 1
ATOM 1597 C C . ILE A 1 200 ? 1.353 -16.487 -23.895 1.00 65.12 200 ILE A C 1
ATOM 1599 O O . ILE A 1 200 ? 1.440 -15.336 -24.313 1.00 65.12 200 ILE A O 1
ATOM 1603 N N . ASP A 1 201 ? 0.488 -17.378 -24.386 1.00 62.31 201 ASP A N 1
ATOM 1604 C CA . ASP A 1 201 ? -0.533 -17.080 -25.401 1.00 62.31 201 ASP A CA 1
ATOM 1605 C C . ASP A 1 201 ? 0.009 -16.289 -26.618 1.00 62.31 201 ASP A C 1
ATOM 1607 O O . ASP A 1 201 ? -0.632 -15.378 -27.137 1.00 62.31 201 ASP A O 1
ATOM 1611 N N . GLY A 1 202 ? 1.217 -16.636 -27.082 1.00 67.62 202 GLY A N 1
ATOM 1612 C CA . GLY A 1 202 ? 1.840 -16.031 -28.265 1.00 67.62 202 GLY A CA 1
ATOM 1613 C C . GLY A 1 202 ? 2.712 -14.798 -28.001 1.00 67.62 202 GLY A C 1
ATOM 1614 O O . GLY A 1 202 ? 3.248 -14.236 -28.956 1.00 67.62 202 GLY A O 1
ATOM 1615 N N . GLN A 1 203 ? 2.879 -14.365 -26.746 1.00 69.75 203 GLN A N 1
ATOM 1616 C CA . GLN A 1 203 ? 3.684 -13.191 -26.391 1.00 69.75 203 GLN A CA 1
ATOM 1617 C C . GLN A 1 203 ? 4.714 -13.497 -25.299 1.00 69.75 203 GLN A C 1
ATOM 1619 O O . GLN A 1 203 ? 4.446 -14.230 -24.349 1.00 69.75 203 GLN A O 1
ATOM 1624 N N . TRP A 1 204 ? 5.903 -12.902 -25.424 1.00 74.62 204 TRP A N 1
ATOM 1625 C CA . TRP A 1 204 ? 6.921 -12.908 -24.374 1.00 74.62 204 TRP A CA 1
ATOM 1626 C C . TRP A 1 204 ? 6.652 -11.780 -23.381 1.00 74.62 204 TRP A C 1
ATOM 1628 O O . TRP A 1 204 ? 6.499 -10.624 -23.779 1.00 74.62 204 TRP A O 1
ATOM 1638 N N . GLY A 1 205 ? 6.634 -12.099 -22.090 1.00 74.06 205 GLY A N 1
ATOM 1639 C CA . GLY A 1 205 ? 6.458 -11.104 -21.039 1.00 74.06 205 GLY A CA 1
ATOM 1640 C C . GLY A 1 205 ? 7.057 -11.549 -19.713 1.00 74.06 205 GLY A C 1
ATOM 1641 O O . GLY A 1 205 ? 7.158 -12.740 -19.424 1.00 74.06 205 GLY A O 1
ATOM 1642 N N . THR A 1 206 ? 7.463 -10.583 -18.892 1.00 82.31 206 THR A N 1
ATOM 1643 C CA . THR A 1 206 ? 7.910 -10.869 -17.527 1.00 82.31 206 THR A CA 1
ATOM 1644 C C . THR A 1 206 ? 6.721 -11.281 -16.668 1.00 82.31 206 THR A C 1
ATOM 1646 O O . THR A 1 206 ? 5.720 -10.563 -16.587 1.00 82.31 206 THR A O 1
ATOM 1649 N N . PHE A 1 207 ? 6.833 -12.430 -16.013 1.00 84.69 207 PHE A N 1
ATOM 1650 C CA . PHE A 1 207 ? 5.772 -12.974 -15.185 1.00 84.69 207 PHE A CA 1
ATOM 1651 C C . PHE A 1 207 ? 5.747 -12.319 -13.800 1.00 84.69 207 PHE A C 1
ATOM 1653 O O . PHE A 1 207 ? 6.646 -12.511 -12.979 1.00 84.69 207 PHE A O 1
ATOM 1660 N N . TRP A 1 208 ? 4.670 -11.581 -13.530 1.00 85.19 208 TRP A N 1
ATOM 1661 C CA . TRP A 1 208 ? 4.389 -10.967 -12.234 1.00 85.19 208 TRP A CA 1
ATOM 1662 C C . TRP A 1 208 ? 3.017 -11.397 -11.714 1.00 85.19 208 TRP A C 1
ATOM 1664 O O . TRP A 1 208 ? 2.039 -11.463 -12.461 1.00 85.19 208 TRP A O 1
ATOM 1674 N N . LEU A 1 209 ? 2.941 -11.661 -10.407 1.00 86.50 209 LEU A N 1
ATOM 1675 C CA . LEU A 1 209 ? 1.704 -12.003 -9.706 1.00 86.50 209 LEU A CA 1
ATOM 1676 C C . LEU A 1 209 ? 1.338 -10.894 -8.715 1.00 86.50 209 LEU A C 1
ATOM 1678 O O . LEU A 1 209 ? 1.539 -11.025 -7.507 1.00 86.50 209 LEU A O 1
ATOM 1682 N N . ASP A 1 210 ? 0.807 -9.793 -9.244 1.00 85.62 210 ASP A N 1
ATOM 1683 C CA . ASP A 1 210 ? 0.507 -8.586 -8.460 1.00 85.62 210 ASP A CA 1
ATOM 1684 C C . ASP A 1 210 ? -0.875 -8.610 -7.796 1.00 85.62 210 ASP A C 1
ATOM 1686 O O . ASP A 1 210 ? -1.154 -7.819 -6.900 1.00 85.62 210 ASP A O 1
ATOM 1690 N N . PHE A 1 211 ? -1.765 -9.520 -8.194 1.00 87.19 211 PHE A N 1
ATOM 1691 C CA . PHE A 1 211 ? -3.075 -9.639 -7.561 1.00 87.19 211 PHE A CA 1
ATOM 1692 C C . PHE A 1 211 ? -2.954 -10.391 -6.229 1.00 87.19 211 PHE A C 1
ATOM 1694 O O . PHE A 1 211 ? -2.887 -11.623 -6.188 1.00 87.19 211 PHE A O 1
ATOM 1701 N N . ALA A 1 212 ? -2.923 -9.643 -5.123 1.00 88.94 212 ALA A N 1
ATOM 1702 C CA . ALA A 1 212 ? -2.548 -10.165 -3.808 1.00 88.94 212 ALA A CA 1
ATOM 1703 C C . ALA A 1 212 ? -3.443 -11.319 -3.329 1.00 88.94 212 ALA A C 1
ATOM 1705 O O . ALA A 1 212 ? -2.969 -12.234 -2.660 1.00 88.94 212 ALA A O 1
ATOM 1706 N N . TYR A 1 213 ? -4.727 -11.305 -3.695 1.00 87.94 213 TYR A N 1
ATOM 1707 C CA . TYR A 1 213 ? -5.682 -12.355 -3.333 1.00 87.94 213 TYR A CA 1
ATOM 1708 C C . TYR A 1 213 ? -5.322 -13.712 -3.948 1.00 87.94 213 TYR A C 1
ATOM 1710 O O . TYR A 1 213 ? -5.326 -14.722 -3.245 1.00 87.94 213 TYR A O 1
ATOM 1718 N N . VAL A 1 214 ? -4.972 -13.737 -5.238 1.00 87.31 214 VAL A N 1
ATOM 1719 C CA . VAL A 1 214 ? -4.533 -14.972 -5.904 1.00 87.31 214 VAL A CA 1
ATOM 1720 C C . VAL A 1 214 ? -3.142 -15.356 -5.432 1.00 87.31 214 VAL A C 1
ATOM 1722 O O . VAL A 1 214 ? -2.901 -16.532 -5.184 1.00 87.31 214 VAL A O 1
ATOM 1725 N N . ARG A 1 215 ? -2.251 -14.385 -5.204 1.00 88.88 215 ARG A N 1
ATOM 1726 C CA . ARG A 1 215 ? -0.931 -14.678 -4.643 1.00 88.88 215 ARG A CA 1
ATOM 1727 C C . ARG A 1 215 ? -1.017 -15.390 -3.299 1.00 88.88 215 ARG A C 1
ATOM 1729 O O . ARG A 1 215 ? -0.351 -16.398 -3.123 1.00 88.88 215 ARG A O 1
ATOM 1736 N N . VAL A 1 216 ? -1.874 -14.927 -2.384 1.00 89.00 216 VAL A N 1
ATOM 1737 C CA . VAL A 1 216 ? -2.068 -15.603 -1.092 1.00 89.00 216 VAL A CA 1
ATOM 1738 C C . VAL A 1 216 ? -2.535 -17.047 -1.278 1.00 89.00 216 VAL A C 1
ATOM 1740 O O . VAL A 1 216 ? -2.070 -17.928 -0.559 1.00 89.00 216 VAL A O 1
ATOM 1743 N N . LEU A 1 217 ? -3.420 -17.295 -2.245 1.00 89.19 217 LEU A N 1
ATOM 1744 C CA . LEU A 1 217 ? -3.921 -18.634 -2.543 1.00 89.19 217 LEU A CA 1
ATOM 1745 C C . LEU A 1 217 ? -2.847 -19.553 -3.142 1.00 89.19 217 LEU A C 1
ATOM 1747 O O . LEU A 1 217 ? -2.752 -20.703 -2.731 1.00 89.19 217 LEU A O 1
ATOM 1751 N N . VAL A 1 218 ? -2.054 -19.069 -4.100 1.00 89.88 218 VAL A N 1
ATOM 1752 C CA . VAL A 1 218 ? -1.051 -19.892 -4.798 1.00 89.88 218 VAL A CA 1
ATOM 1753 C C . VAL A 1 218 ? 0.208 -20.073 -3.941 1.00 89.88 218 VAL A C 1
ATOM 1755 O O . VAL A 1 218 ? 0.712 -21.183 -3.820 1.00 89.88 218 VAL A O 1
ATOM 1758 N N . GLU A 1 219 ? 0.695 -19.012 -3.295 1.00 90.88 219 GLU A N 1
ATOM 1759 C CA . GLU A 1 219 ? 1.941 -19.030 -2.513 1.00 90.88 219 GLU A CA 1
ATOM 1760 C C . GLU A 1 219 ? 1.773 -19.737 -1.160 1.00 90.88 219 GLU A C 1
ATOM 1762 O O . GLU A 1 219 ? 2.657 -20.478 -0.743 1.00 90.88 219 GLU A O 1
ATOM 1767 N N . PHE A 1 220 ? 0.630 -19.560 -0.481 1.00 89.88 220 PHE A N 1
ATOM 1768 C CA . PHE A 1 220 ? 0.387 -20.138 0.855 1.00 89.88 220 PHE A CA 1
ATOM 1769 C C . PHE A 1 220 ? -0.677 -21.247 0.882 1.00 89.88 220 PHE A C 1
ATOM 1771 O O . PHE A 1 220 ? -0.983 -21.786 1.951 1.00 89.88 220 PHE A O 1
ATOM 1778 N N . GLY A 1 221 ? -1.259 -21.581 -0.270 1.00 89.75 221 GLY A N 1
ATOM 1779 C CA . GLY A 1 221 ? -2.243 -22.648 -0.411 1.00 89.75 221 GLY A CA 1
ATOM 1780 C C . GLY A 1 221 ? -3.606 -22.324 0.188 1.00 89.75 221 GLY A C 1
ATOM 1781 O O . GLY A 1 221 ? -3.844 -21.271 0.792 1.00 89.75 221 GLY A O 1
ATOM 1782 N N . ILE A 1 222 ? -4.521 -23.283 0.058 1.00 88.94 222 ILE A N 1
ATOM 1783 C CA . ILE A 1 222 ? -5.886 -23.180 0.593 1.00 88.94 222 ILE A CA 1
ATOM 1784 C C . ILE A 1 222 ? -5.867 -22.955 2.112 1.00 88.94 222 ILE A C 1
ATOM 1786 O O . ILE A 1 222 ? -6.622 -22.120 2.616 1.00 88.94 222 ILE A O 1
ATOM 1790 N N . ILE A 1 223 ? -4.993 -23.653 2.846 1.00 88.94 223 ILE A N 1
ATOM 1791 C CA . ILE A 1 223 ? -4.903 -23.530 4.308 1.00 88.94 223 ILE A CA 1
ATOM 1792 C C . ILE A 1 223 ? -4.459 -22.115 4.695 1.00 88.94 223 ILE A C 1
ATOM 1794 O O . ILE A 1 223 ? -5.103 -21.474 5.532 1.00 88.94 223 ILE A O 1
ATOM 1798 N N . GLY A 1 224 ? -3.399 -21.597 4.067 1.00 87.62 224 GLY A N 1
ATOM 1799 C CA . GLY A 1 224 ? -2.899 -20.248 4.330 1.00 87.62 224 GLY A CA 1
ATOM 1800 C C . GLY A 1 224 ? -3.930 -19.170 3.998 1.00 87.62 224 GLY A C 1
ATOM 1801 O O . GLY A 1 224 ? -4.183 -18.281 4.820 1.00 87.62 224 GLY A O 1
ATOM 1802 N N . ALA A 1 225 ? -4.597 -19.289 2.847 1.00 87.06 225 ALA A N 1
ATOM 1803 C CA . ALA A 1 225 ? -5.663 -18.379 2.437 1.00 87.06 225 ALA A CA 1
ATOM 1804 C C . ALA A 1 225 ? -6.859 -18.395 3.405 1.00 87.06 225 ALA A C 1
ATOM 1806 O O . ALA A 1 225 ? -7.405 -17.336 3.741 1.00 87.06 225 ALA A O 1
ATOM 1807 N N . LEU A 1 226 ? -7.245 -19.571 3.907 1.00 86.88 226 LEU A N 1
ATOM 1808 C CA . LEU A 1 226 ? -8.339 -19.718 4.867 1.00 86.88 226 LEU A CA 1
ATOM 1809 C C . LEU A 1 226 ? -7.978 -19.082 6.213 1.00 86.88 226 LEU A C 1
ATOM 1811 O O . LEU A 1 226 ? -8.765 -18.297 6.745 1.00 86.88 226 LEU A O 1
ATOM 1815 N N . ILE A 1 227 ? -6.770 -19.333 6.727 1.00 87.25 227 ILE A N 1
ATOM 1816 C CA . ILE A 1 227 ? -6.271 -18.700 7.957 1.00 87.25 227 ILE A CA 1
ATOM 1817 C C . ILE A 1 227 ? -6.269 -17.173 7.818 1.00 87.25 227 ILE A C 1
ATOM 1819 O O . ILE A 1 227 ? -6.803 -16.474 8.686 1.00 87.25 227 ILE A O 1
ATOM 1823 N N . PHE A 1 228 ? -5.707 -16.652 6.722 1.00 85.88 228 PHE A N 1
ATOM 1824 C CA . PHE A 1 228 ? -5.676 -15.217 6.440 1.00 85.88 228 PHE A CA 1
ATOM 1825 C C . PHE A 1 228 ? -7.088 -14.620 6.447 1.00 85.88 228 PHE A C 1
ATOM 1827 O O . PHE A 1 228 ? -7.359 -13.644 7.152 1.00 85.88 228 PHE A O 1
ATOM 1834 N N . THR A 1 229 ? -8.009 -15.266 5.733 1.00 84.44 229 THR A N 1
ATOM 1835 C CA . THR A 1 229 ? -9.409 -14.849 5.627 1.00 84.44 229 THR A CA 1
ATOM 1836 C C . THR A 1 229 ? -10.103 -14.859 6.988 1.00 84.44 229 THR A C 1
ATOM 1838 O O . THR A 1 229 ? -10.758 -13.883 7.351 1.00 84.44 229 THR A O 1
ATOM 1841 N N . VAL A 1 230 ? -9.925 -15.907 7.796 1.00 85.25 230 VAL A N 1
ATOM 1842 C CA . VAL A 1 230 ? -10.527 -16.002 9.136 1.00 85.25 230 VAL A CA 1
ATOM 1843 C C . VAL A 1 230 ? -10.034 -14.881 10.050 1.00 85.25 230 VAL A C 1
ATOM 1845 O O . VAL A 1 230 ? -10.851 -14.237 10.715 1.00 85.25 230 VAL A O 1
ATOM 1848 N N . ILE A 1 231 ? -8.727 -14.605 10.067 1.00 86.81 231 ILE A N 1
ATOM 1849 C CA . ILE A 1 231 ? -8.146 -13.515 10.869 1.00 86.81 231 ILE A CA 1
ATOM 1850 C C . ILE A 1 231 ? -8.679 -12.164 10.403 1.00 86.81 231 ILE A C 1
ATOM 1852 O O . ILE A 1 231 ? -9.069 -11.338 11.232 1.00 86.81 231 ILE A O 1
ATOM 1856 N N . LEU A 1 232 ? -8.734 -11.937 9.092 1.00 85.88 232 LEU A N 1
ATOM 1857 C CA . LEU A 1 232 ? -9.234 -10.694 8.520 1.00 85.88 232 LEU A CA 1
ATOM 1858 C C . LEU A 1 232 ? -10.713 -10.480 8.885 1.00 85.88 232 LEU A C 1
ATOM 1860 O O . LEU A 1 232 ? -11.069 -9.440 9.445 1.00 85.88 232 LEU A O 1
ATOM 1864 N N . ILE A 1 233 ? -11.562 -11.491 8.668 1.00 84.25 233 ILE A N 1
ATOM 1865 C CA . ILE A 1 233 ? -12.988 -11.459 9.025 1.00 84.25 233 ILE A CA 1
ATOM 1866 C C . ILE A 1 233 ? -13.153 -11.210 10.529 1.00 84.25 233 ILE A C 1
ATOM 1868 O O . ILE A 1 233 ? -13.985 -10.385 10.923 1.00 84.25 233 ILE A O 1
ATOM 1872 N N . HIS A 1 234 ? -12.384 -11.906 11.371 1.00 85.88 234 HIS A N 1
ATOM 1873 C CA . HIS A 1 234 ? -12.427 -11.732 12.821 1.00 85.88 234 HIS A CA 1
ATOM 1874 C C . HIS A 1 234 ? -12.048 -10.307 13.231 1.00 85.88 234 HIS A C 1
ATOM 1876 O O . HIS A 1 234 ? -12.765 -9.680 14.013 1.00 85.88 234 HIS A O 1
ATOM 1882 N N . SER A 1 235 ? -10.954 -9.790 12.676 1.00 86.81 235 SER A N 1
ATOM 1883 C CA . SER A 1 235 ? -10.431 -8.453 12.959 1.00 86.81 235 SER A CA 1
ATOM 1884 C C . SER A 1 235 ? -11.443 -7.382 12.595 1.00 86.81 235 SER A C 1
ATOM 1886 O O . SER A 1 235 ? -11.787 -6.562 13.444 1.00 86.81 235 SER A O 1
ATOM 1888 N N . ILE A 1 236 ? -12.008 -7.458 11.388 1.00 85.19 236 ILE A N 1
ATOM 1889 C CA . ILE A 1 236 ? -13.053 -6.540 10.929 1.00 85.19 236 ILE A CA 1
ATOM 1890 C C . ILE A 1 236 ? -14.259 -6.601 11.878 1.00 85.19 236 ILE A C 1
ATOM 1892 O O . ILE A 1 236 ? -14.697 -5.568 12.387 1.00 85.19 236 ILE A O 1
ATOM 1896 N N . ARG A 1 237 ? -14.758 -7.801 12.217 1.00 83.81 237 ARG A N 1
ATOM 1897 C CA . ARG A 1 237 ? -15.870 -7.968 13.179 1.00 83.81 237 ARG A CA 1
ATOM 1898 C C . ARG A 1 237 ? -15.548 -7.376 14.552 1.00 83.81 237 ARG A C 1
ATOM 1900 O O . ARG A 1 237 ? -16.430 -6.789 15.180 1.00 83.81 237 ARG A O 1
ATOM 1907 N N . SER A 1 238 ? -14.315 -7.536 15.025 1.00 84.75 238 SER A N 1
ATOM 1908 C CA . SER A 1 238 ? -13.854 -6.985 16.299 1.00 84.75 238 SER A CA 1
ATOM 1909 C C . SER A 1 238 ? -13.816 -5.455 16.263 1.00 84.75 238 SER A C 1
ATOM 1911 O O . SER A 1 238 ? -14.391 -4.826 17.150 1.00 84.75 238 SER A O 1
ATOM 1913 N N . MET A 1 239 ? -13.245 -4.862 15.209 1.00 85.62 239 MET A N 1
ATOM 1914 C CA . MET A 1 239 ? -13.198 -3.408 14.993 1.00 85.62 239 MET A CA 1
ATOM 1915 C C . MET A 1 239 ? -14.604 -2.805 14.943 1.00 85.62 239 MET A C 1
ATOM 1917 O O . MET A 1 239 ? -14.883 -1.829 15.634 1.00 85.62 239 MET A O 1
ATOM 1921 N N . ILE A 1 240 ? -15.532 -3.447 14.225 1.00 81.62 240 ILE A N 1
ATOM 1922 C CA . ILE A 1 240 ? -16.939 -3.027 14.161 1.00 81.62 240 ILE A CA 1
ATOM 1923 C C . ILE A 1 240 ? -17.590 -3.064 15.547 1.00 81.62 240 ILE A C 1
ATOM 1925 O O . ILE A 1 240 ? -18.217 -2.092 15.966 1.00 81.62 240 ILE A O 1
ATOM 1929 N N . ARG A 1 241 ? -17.451 -4.183 16.270 1.00 81.75 241 ARG A N 1
ATOM 1930 C CA . ARG A 1 241 ? -18.039 -4.348 17.609 1.00 81.75 241 ARG A CA 1
ATOM 1931 C C . ARG A 1 241 ? -17.506 -3.301 18.587 1.00 81.75 241 ARG A C 1
ATOM 1933 O O . ARG A 1 241 ? -18.269 -2.782 19.394 1.00 81.75 241 ARG A O 1
ATOM 1940 N N . ASN A 1 242 ? -16.217 -2.995 18.492 1.00 83.56 242 ASN A N 1
ATOM 1941 C CA . ASN A 1 242 ? -15.543 -2.040 19.364 1.00 83.56 242 ASN A CA 1
ATOM 1942 C C . ASN A 1 242 ? -15.681 -0.586 18.875 1.00 83.56 242 ASN A C 1
ATOM 1944 O O . ASN A 1 242 ? -15.142 0.310 19.516 1.00 83.56 242 ASN A O 1
ATOM 1948 N N . LYS A 1 243 ? -16.401 -0.343 17.766 1.00 81.38 243 LYS A N 1
ATOM 1949 C CA . LYS A 1 243 ? -16.560 0.977 17.130 1.00 81.38 243 LYS A CA 1
ATOM 1950 C C . LYS A 1 243 ? -15.222 1.641 16.752 1.00 81.38 243 LYS A C 1
ATOM 1952 O O . LYS A 1 243 ? -15.142 2.865 16.682 1.00 81.38 243 LYS A O 1
ATOM 1957 N N . ASP A 1 244 ? -14.192 0.843 16.473 1.00 83.69 244 ASP A N 1
ATOM 1958 C CA . ASP A 1 244 ? -12.879 1.310 16.018 1.00 83.69 244 ASP A CA 1
ATOM 1959 C C . ASP A 1 244 ? -12.883 1.525 14.496 1.00 83.69 244 ASP A C 1
ATOM 1961 O O . ASP A 1 244 ? -12.366 0.726 13.710 1.00 83.69 244 ASP A O 1
ATOM 1965 N N . TYR A 1 245 ? -13.554 2.596 14.072 1.00 82.38 245 TYR A N 1
ATOM 1966 C CA . TYR A 1 245 ? -13.715 2.921 12.654 1.00 82.38 245 TYR A CA 1
ATOM 1967 C C . TYR A 1 245 ? -12.413 3.393 12.004 1.00 82.38 245 TYR A C 1
ATOM 1969 O O . TYR A 1 245 ? -12.224 3.159 10.814 1.00 82.38 245 TYR A O 1
ATOM 1977 N N . SER A 1 246 ? -11.497 3.995 12.766 1.00 84.06 246 SER A N 1
ATOM 1978 C CA . SER A 1 246 ? -10.201 4.439 12.245 1.00 84.06 246 SER A CA 1
ATOM 1979 C C . SER A 1 246 ? -9.379 3.254 11.743 1.00 84.06 246 SER A C 1
ATOM 1981 O O . SER A 1 246 ? -8.902 3.271 10.610 1.00 84.06 246 SER A O 1
ATOM 1983 N N . SER A 1 247 ? -9.282 2.180 12.531 1.00 86.69 247 SER A N 1
ATOM 1984 C CA . SER A 1 247 ? -8.602 0.954 12.095 1.00 86.69 247 SER A CA 1
ATOM 1985 C C . SER A 1 247 ? -9.340 0.256 10.945 1.00 86.69 247 SER A C 1
ATOM 1987 O O . SER A 1 247 ? -8.708 -0.306 10.051 1.00 86.69 247 SER A O 1
ATOM 1989 N N . LEU A 1 248 ? -10.676 0.334 10.914 1.00 86.75 248 LEU A N 1
ATOM 1990 C CA . LEU A 1 248 ? -11.483 -0.231 9.830 1.00 86.75 248 LEU A CA 1
ATOM 1991 C C . LEU A 1 248 ? -11.255 0.486 8.486 1.00 86.75 248 LEU A C 1
ATOM 1993 O O . LEU A 1 248 ? -11.151 -0.180 7.454 1.00 86.75 248 LEU A O 1
ATOM 1997 N N . ILE A 1 249 ? -11.132 1.819 8.491 1.00 87.69 249 ILE A N 1
ATOM 1998 C CA . ILE A 1 249 ? -10.756 2.615 7.308 1.00 87.69 249 ILE A CA 1
ATOM 1999 C C . ILE A 1 249 ? -9.402 2.143 6.772 1.00 87.69 249 ILE A C 1
ATOM 2001 O O . ILE A 1 249 ? -9.267 1.879 5.578 1.00 87.69 249 ILE A O 1
ATOM 2005 N N . LEU A 1 250 ? -8.419 1.971 7.658 1.00 89.62 250 LEU A N 1
ATOM 2006 C CA . LEU A 1 250 ? -7.081 1.530 7.272 1.00 89.62 250 LEU A CA 1
ATOM 2007 C C . LEU A 1 250 ? -7.072 0.120 6.663 1.00 89.62 250 LEU A C 1
ATOM 2009 O O . LEU A 1 250 ? -6.454 -0.092 5.621 1.00 89.62 250 LEU A O 1
ATOM 2013 N N . ILE A 1 251 ? -7.788 -0.836 7.263 1.00 88.25 251 ILE A N 1
ATOM 2014 C CA . ILE A 1 251 ? -7.935 -2.185 6.690 1.00 88.25 251 ILE A CA 1
ATOM 2015 C C . ILE A 1 251 ? -8.632 -2.129 5.326 1.00 88.25 251 ILE A C 1
ATOM 2017 O O . ILE A 1 251 ? -8.226 -2.830 4.403 1.00 88.25 251 ILE A O 1
ATOM 2021 N N . THR A 1 252 ? -9.643 -1.272 5.171 1.00 88.12 252 THR A N 1
ATOM 2022 C CA . THR A 1 252 ? -10.357 -1.103 3.895 1.00 88.12 252 THR A CA 1
ATOM 2023 C C . THR A 1 252 ? -9.403 -0.681 2.777 1.00 88.12 252 THR A C 1
ATOM 2025 O O . THR A 1 252 ? -9.445 -1.250 1.689 1.00 88.12 252 THR A O 1
ATOM 2028 N N . ILE A 1 253 ? -8.496 0.258 3.054 1.00 89.56 253 ILE A N 1
ATOM 2029 C CA . ILE A 1 253 ? -7.485 0.711 2.086 1.00 89.56 253 ILE A CA 1
ATOM 2030 C C . ILE A 1 253 ? -6.551 -0.419 1.679 1.00 89.56 253 ILE A C 1
ATOM 2032 O O . ILE A 1 253 ? -6.276 -0.572 0.494 1.00 89.56 253 ILE A O 1
ATOM 2036 N N . VAL A 1 254 ? -6.093 -1.231 2.634 1.00 89.88 254 VAL A N 1
ATOM 2037 C CA . VAL A 1 254 ? -5.222 -2.375 2.330 1.00 89.88 254 VAL A CA 1
ATOM 2038 C C . VAL A 1 254 ? -5.918 -3.380 1.413 1.00 89.88 254 VAL A C 1
ATOM 2040 O O . VAL A 1 254 ? -5.293 -3.908 0.498 1.00 89.88 254 VAL A O 1
ATOM 2043 N N . LEU A 1 255 ? -7.219 -3.607 1.598 1.00 89.12 255 LEU A N 1
ATOM 2044 C CA . LEU A 1 255 ? -7.986 -4.505 0.732 1.00 89.12 255 LEU A CA 1
ATOM 2045 C C . LEU A 1 255 ? -8.167 -3.941 -0.681 1.00 89.12 255 LEU A C 1
ATOM 2047 O O . LEU A 1 255 ? -8.023 -4.683 -1.653 1.00 89.12 255 LEU A O 1
ATOM 2051 N N . PHE A 1 256 ? -8.414 -2.637 -0.822 1.00 86.88 256 PHE A N 1
ATOM 2052 C CA . PHE A 1 256 ? -8.403 -1.995 -2.141 1.00 86.88 256 PHE A CA 1
ATOM 2053 C C . PHE A 1 256 ? -7.027 -2.090 -2.799 1.00 86.88 256 PHE A C 1
ATOM 2055 O O . PHE A 1 256 ? -6.923 -2.445 -3.970 1.00 86.88 256 PHE A O 1
ATOM 2062 N N . TYR A 1 257 ? -5.970 -1.827 -2.034 1.00 88.50 257 TYR A N 1
ATOM 2063 C CA . TYR A 1 257 ? -4.598 -1.908 -2.512 1.00 88.50 257 TYR A CA 1
ATOM 2064 C C . TYR A 1 257 ? -4.228 -3.330 -2.974 1.00 88.50 257 TYR A C 1
ATOM 2066 O O . TYR A 1 257 ? -3.585 -3.487 -4.010 1.00 88.50 257 TYR A O 1
ATOM 2074 N N . GLY A 1 258 ? -4.735 -4.367 -2.298 1.00 87.75 258 GLY A N 1
ATOM 2075 C CA . GLY A 1 258 ? -4.541 -5.773 -2.678 1.00 87.75 258 GLY A CA 1
ATOM 2076 C C . GLY A 1 258 ? -5.169 -6.186 -4.010 1.00 87.75 258 GLY A C 1
ATOM 2077 O O . GLY A 1 258 ? -4.821 -7.240 -4.538 1.00 87.75 258 GLY A O 1
ATOM 2078 N N . LEU A 1 259 ? -6.053 -5.365 -4.592 1.00 84.38 259 LEU A N 1
ATOM 2079 C CA . LEU A 1 259 ? -6.509 -5.574 -5.970 1.00 84.38 259 LEU A CA 1
ATOM 2080 C C . LEU A 1 259 ? -5.422 -5.215 -6.997 1.00 84.38 259 LEU A C 1
ATOM 2082 O O . LEU A 1 259 ? -5.450 -5.709 -8.120 1.00 84.38 259 LEU A O 1
ATOM 2086 N N . SER A 1 260 ? -4.497 -4.326 -6.634 1.00 82.44 260 SER A N 1
ATOM 2087 C CA . SER A 1 260 ? -3.524 -3.733 -7.551 1.00 82.44 260 SER A CA 1
ATOM 2088 C C . SER A 1 260 ? -2.103 -4.239 -7.332 1.00 82.44 260 SER A C 1
ATOM 2090 O O . SER A 1 260 ? -1.332 -4.245 -8.281 1.00 82.44 260 SER A O 1
ATOM 2092 N N . GLU A 1 261 ? -1.714 -4.586 -6.111 1.00 83.94 261 GLU A N 1
ATOM 2093 C CA . GLU A 1 261 ? -0.314 -4.889 -5.807 1.00 83.94 261 GLU A CA 1
ATOM 2094 C C . GLU A 1 261 ? -0.189 -6.008 -4.782 1.00 83.94 261 GLU A C 1
ATOM 2096 O O . GLU A 1 261 ? -0.888 -6.037 -3.764 1.00 83.94 261 GLU A O 1
ATOM 2101 N N . TRP A 1 262 ? 0.789 -6.884 -4.996 1.00 80.75 262 TRP A N 1
ATOM 2102 C CA . TRP A 1 262 ? 1.023 -8.035 -4.130 1.00 80.75 262 TRP A CA 1
ATOM 2103 C C . TRP A 1 262 ? 1.520 -7.623 -2.743 1.00 80.75 262 TRP A C 1
ATOM 2105 O O . TRP A 1 262 ? 1.213 -8.272 -1.741 1.00 80.75 262 TRP A O 1
ATOM 2115 N N . GLY A 1 263 ? 2.253 -6.505 -2.672 1.00 79.12 263 GLY A N 1
ATOM 2116 C CA . GLY A 1 263 ? 2.801 -5.959 -1.433 1.00 79.12 263 GLY A CA 1
ATOM 2117 C C . GLY A 1 263 ? 1.728 -5.540 -0.423 1.00 79.12 263 GLY A C 1
ATOM 2118 O O . GLY A 1 263 ? 2.054 -5.284 0.733 1.00 79.12 263 GLY A O 1
ATOM 2119 N N . ALA A 1 264 ? 0.450 -5.507 -0.814 1.00 81.06 264 ALA A N 1
ATOM 2120 C CA . ALA A 1 264 ? -0.656 -5.167 0.072 1.00 81.06 264 ALA A CA 1
ATOM 2121 C C . ALA A 1 264 ? -0.776 -6.077 1.293 1.00 81.06 264 ALA A C 1
ATOM 2123 O O . ALA A 1 264 ? -1.194 -5.610 2.348 1.00 81.06 264 ALA A O 1
ATOM 2124 N N . PHE A 1 265 ? -0.395 -7.352 1.178 1.00 80.12 265 PHE A N 1
ATOM 2125 C CA . PHE A 1 265 ? -0.463 -8.303 2.292 1.00 80.12 265 PHE A CA 1
ATOM 2126 C C . PHE A 1 265 ? 0.870 -8.527 3.015 1.00 80.12 265 PHE A C 1
ATOM 2128 O O . PHE A 1 265 ? 0.969 -9.369 3.909 1.00 80.12 265 PHE A O 1
ATOM 2135 N N . SER A 1 266 ? 1.873 -7.701 2.708 1.00 76.38 266 SER A N 1
ATOM 2136 C CA . SER A 1 266 ? 3.087 -7.576 3.510 1.00 76.38 266 SER A CA 1
ATOM 2137 C C . SER A 1 266 ? 2.870 -6.552 4.618 1.00 76.38 266 SER A C 1
ATOM 2139 O O . SER A 1 266 ? 2.669 -5.372 4.352 1.00 76.38 266 SER A O 1
ATOM 2141 N N . ALA A 1 267 ? 2.971 -6.964 5.881 1.00 66.00 267 ALA A N 1
ATOM 2142 C CA . ALA A 1 267 ? 2.860 -6.044 7.017 1.00 66.00 267 ALA A CA 1
ATOM 2143 C C . ALA A 1 267 ? 4.001 -5.005 7.082 1.00 66.00 267 ALA A C 1
ATOM 2145 O O . ALA A 1 267 ? 3.841 -3.974 7.730 1.00 66.00 267 ALA A O 1
ATOM 2146 N N . LEU A 1 268 ? 5.128 -5.260 6.402 1.00 65.69 268 LEU A N 1
ATOM 2147 C CA . LEU A 1 268 ? 6.231 -4.301 6.262 1.00 65.69 268 LEU A CA 1
ATOM 2148 C C . LEU A 1 268 ? 5.915 -3.177 5.268 1.00 65.69 268 LEU A C 1
ATOM 2150 O O . LEU A 1 268 ? 6.533 -2.121 5.328 1.00 65.69 268 LEU A O 1
ATOM 2154 N N . THR A 1 269 ? 4.976 -3.409 4.352 1.00 69.12 269 THR A N 1
ATOM 2155 C CA . THR A 1 269 ? 4.552 -2.439 3.333 1.00 69.12 269 THR A CA 1
ATOM 2156 C C . THR A 1 269 ? 3.199 -1.823 3.700 1.00 69.12 269 THR A C 1
ATOM 2158 O O . THR A 1 269 ? 2.993 -0.624 3.548 1.00 69.12 269 THR A O 1
ATOM 2161 N N . ALA A 1 270 ? 2.289 -2.626 4.252 1.00 76.50 270 ALA A N 1
ATOM 2162 C CA . ALA A 1 270 ? 0.950 -2.251 4.679 1.00 76.50 270 ALA A CA 1
ATOM 2163 C C . ALA A 1 270 ? 0.797 -2.443 6.198 1.00 76.50 270 ALA A C 1
ATOM 2165 O O . ALA A 1 270 ? 0.220 -3.425 6.681 1.00 76.50 270 ALA A O 1
ATOM 2166 N N . PHE A 1 271 ? 1.265 -1.450 6.961 1.00 82.75 271 PHE A N 1
ATOM 2167 C CA . PHE A 1 271 ? 1.164 -1.432 8.424 1.00 82.75 271 PHE A CA 1
ATOM 2168 C C . PHE A 1 271 ? -0.246 -1.712 8.989 1.00 82.75 271 PHE A C 1
ATOM 2170 O O . PHE A 1 271 ? -0.311 -2.249 10.097 1.00 82.75 271 PHE A O 1
ATOM 2177 N N . PRO A 1 272 ? -1.387 -1.399 8.321 1.00 85.25 272 PRO A N 1
ATOM 2178 C CA . PRO A 1 272 ? -2.699 -1.652 8.915 1.00 85.25 272 PRO A CA 1
ATOM 2179 C C . PRO A 1 272 ? -2.956 -3.119 9.249 1.00 85.25 272 PRO A C 1
ATOM 2181 O O . PRO A 1 272 ? -3.754 -3.413 10.137 1.00 85.25 272 PRO A O 1
ATOM 2184 N N . LEU A 1 273 ? -2.244 -4.051 8.610 1.00 82.00 273 LEU A N 1
ATOM 2185 C CA . LEU A 1 273 ? -2.317 -5.471 8.949 1.00 82.00 273 LEU A CA 1
ATOM 2186 C C . LEU A 1 273 ? -1.807 -5.771 10.365 1.00 82.00 273 LEU A C 1
ATOM 2188 O O . LEU A 1 273 ? -2.261 -6.743 10.969 1.00 82.00 273 LEU A O 1
ATOM 2192 N N . LEU A 1 274 ? -0.958 -4.915 10.944 1.00 81.19 274 LEU A N 1
ATOM 2193 C CA . LEU A 1 274 ? -0.550 -4.994 12.353 1.00 81.19 274 LEU A CA 1
ATOM 2194 C C . LEU A 1 274 ? -1.733 -4.813 13.317 1.00 81.19 274 LEU A C 1
ATOM 2196 O O . LEU A 1 274 ? -1.682 -5.283 14.452 1.00 81.19 274 LEU A O 1
ATOM 2200 N N . LEU A 1 275 ? -2.810 -4.156 12.876 1.00 81.81 275 LEU A N 1
ATOM 2201 C CA . LEU A 1 275 ? -4.011 -3.911 13.680 1.00 81.81 275 LEU A CA 1
ATOM 2202 C C . LEU A 1 275 ? -4.952 -5.124 13.719 1.00 81.81 275 LEU A C 1
ATOM 2204 O O . LEU A 1 275 ? -5.932 -5.122 14.467 1.00 81.81 275 LEU A O 1
ATOM 2208 N N . THR A 1 276 ? -4.669 -6.172 12.940 1.00 83.56 276 THR A N 1
ATOM 2209 C CA . THR A 1 276 ? -5.459 -7.408 12.959 1.00 83.56 276 THR A CA 1
ATOM 2210 C C . THR A 1 276 ? -5.316 -8.141 14.291 1.00 83.56 276 THR A C 1
ATOM 2212 O O . THR A 1 276 ? -4.364 -7.944 15.043 1.00 83.56 276 THR A O 1
ATOM 2215 N N . THR A 1 277 ? -6.305 -8.957 14.637 1.00 81.38 277 THR A N 1
ATOM 2216 C CA . THR A 1 277 ? -6.375 -9.700 15.900 1.00 81.38 277 THR A CA 1
ATOM 2217 C C . THR A 1 277 ? -6.778 -11.136 15.625 1.00 81.38 277 THR A C 1
ATOM 2219 O O . THR A 1 277 ? -7.647 -11.391 14.787 1.00 81.38 277 THR A O 1
ATOM 2222 N N . THR A 1 278 ? -6.163 -12.078 16.335 1.00 76.75 278 THR A N 1
ATOM 2223 C CA . THR A 1 278 ? -6.589 -13.475 16.288 1.00 76.75 278 THR A CA 1
ATOM 2224 C C . THR A 1 278 ? -7.856 -13.695 17.121 1.00 76.75 278 THR A C 1
ATOM 2226 O O . THR A 1 278 ? -8.068 -13.029 18.142 1.00 76.75 278 THR A O 1
ATOM 2229 N N . PRO A 1 279 ? -8.720 -14.640 16.715 1.00 67.94 279 PRO A N 1
ATOM 2230 C CA . PRO A 1 279 ? -9.793 -15.112 17.577 1.00 67.94 279 PRO A CA 1
ATOM 2231 C C . PRO A 1 279 ? -9.202 -15.718 18.854 1.00 67.94 279 PRO A C 1
ATOM 2233 O O . PRO A 1 279 ? -8.429 -16.668 18.786 1.00 67.94 279 PRO A O 1
ATOM 2236 N N . SER A 1 280 ? -9.560 -15.184 20.029 1.00 59.69 280 SER A N 1
ATOM 2237 C CA . SER A 1 280 ? -9.118 -15.789 21.290 1.00 59.69 280 SER A CA 1
ATOM 2238 C C . SER A 1 280 ? -9.916 -17.074 21.570 1.00 59.69 280 SER A C 1
ATOM 2240 O O . SER A 1 280 ? -11.154 -17.031 21.545 1.00 59.69 280 SER A O 1
ATOM 2242 N N . PRO A 1 281 ? -9.252 -18.204 21.881 1.00 52.72 281 PRO A N 1
ATOM 2243 C CA . PRO A 1 281 ? -9.943 -19.444 22.245 1.00 52.72 281 PRO A CA 1
ATOM 2244 C C . PRO A 1 281 ? -10.740 -19.291 23.553 1.00 52.72 281 PRO A C 1
ATOM 2246 O O . PRO A 1 281 ? -11.804 -19.881 23.715 1.00 52.72 281 PRO A O 1
ATOM 2249 N N . ILE A 1 282 ? -10.299 -18.399 24.445 1.00 46.81 282 ILE A N 1
ATOM 2250 C CA . ILE A 1 282 ? -10.905 -18.155 25.764 1.00 46.81 282 ILE A CA 1
ATOM 2251 C C . ILE A 1 282 ? -12.315 -17.538 25.653 1.00 46.81 282 ILE A C 1
ATOM 2253 O O . ILE A 1 282 ? -13.204 -17.841 26.446 1.00 46.81 282 ILE A O 1
ATOM 2257 N N . LYS A 1 283 ? -12.579 -16.688 24.647 1.00 46.25 283 LYS A N 1
ATOM 2258 C CA . LYS A 1 283 ? -13.938 -16.153 24.419 1.00 46.25 283 LYS A CA 1
ATOM 2259 C C . LYS A 1 283 ? -14.865 -17.159 23.736 1.00 46.25 283 LYS A C 1
ATOM 2261 O O . LYS A 1 283 ? -16.080 -17.031 23.883 1.00 46.25 283 LYS A O 1
ATOM 2266 N N . ALA A 1 284 ? -14.317 -18.119 22.991 1.00 46.12 284 ALA A N 1
ATOM 2267 C CA . ALA A 1 284 ? -15.091 -19.208 22.405 1.00 46.12 284 ALA A CA 1
ATOM 2268 C C . ALA A 1 284 ? -15.526 -20.203 23.492 1.00 46.12 284 ALA A C 1
ATOM 2270 O O . ALA A 1 284 ? -16.718 -20.485 23.583 1.00 46.12 284 ALA A O 1
ATOM 2271 N N . SER A 1 285 ? -14.620 -20.607 24.395 1.00 35.94 285 SER A N 1
ATOM 2272 C CA . SER A 1 285 ? -14.974 -21.487 25.520 1.00 35.94 285 SER A CA 1
ATOM 2273 C C . SER A 1 285 ? -15.976 -20.831 26.476 1.00 35.94 285 SER A C 1
ATOM 2275 O O . SER A 1 285 ? -16.977 -21.449 26.818 1.00 35.94 285 SER A O 1
ATOM 2277 N N . MET A 1 286 ? -15.815 -19.543 26.811 1.00 37.22 286 MET A N 1
ATOM 2278 C CA . MET A 1 286 ? -16.800 -18.820 27.632 1.00 37.22 286 MET A CA 1
ATOM 2279 C C . MET A 1 286 ? -18.181 -18.696 26.971 1.00 37.22 286 MET A C 1
ATOM 2281 O O . MET A 1 286 ? -19.191 -18.661 27.673 1.00 37.22 286 MET A O 1
ATOM 2285 N N . ARG A 1 287 ? -18.261 -18.615 25.635 1.00 44.50 287 ARG A N 1
ATOM 2286 C CA . ARG A 1 287 ? -19.552 -18.636 24.924 1.00 44.50 287 ARG A CA 1
ATOM 2287 C C . ARG A 1 287 ? -20.186 -20.021 24.938 1.00 44.50 287 ARG A C 1
ATOM 2289 O O . ARG A 1 287 ? -21.395 -20.082 25.128 1.00 44.50 287 ARG A O 1
ATOM 2296 N N . CYS A 1 288 ? -19.398 -21.086 24.789 1.00 44.09 288 CYS A N 1
ATOM 2297 C CA . CYS A 1 288 ? -19.888 -22.458 24.927 1.00 44.09 288 CYS A CA 1
ATOM 2298 C C . CYS A 1 288 ? -20.417 -22.711 26.346 1.00 44.09 288 CYS A C 1
ATOM 2300 O O . CYS A 1 288 ? -21.564 -23.111 26.488 1.00 44.09 288 CYS A O 1
ATOM 2302 N N . ILE A 1 289 ? -19.671 -22.318 27.385 1.00 46.81 289 ILE A N 1
ATOM 2303 C CA . ILE A 1 289 ? -20.093 -22.442 28.795 1.00 46.81 289 ILE A CA 1
ATOM 2304 C C . ILE A 1 289 ? -21.380 -21.643 29.073 1.00 46.81 289 ILE A C 1
ATOM 2306 O O . ILE A 1 289 ? -22.250 -22.071 29.830 1.00 46.81 289 ILE A O 1
ATOM 2310 N N . LYS A 1 290 ? -21.540 -20.464 28.455 1.00 41.25 290 LYS A N 1
ATOM 2311 C CA . LYS A 1 290 ? -22.756 -19.650 28.611 1.00 41.25 290 LYS A CA 1
ATOM 2312 C C . LYS A 1 290 ? -23.957 -20.227 27.847 1.00 41.25 290 LYS A C 1
ATOM 2314 O O . LYS A 1 290 ? -25.084 -20.073 28.306 1.00 41.25 290 LYS A O 1
ATOM 2319 N N . ALA A 1 291 ? -23.730 -20.885 26.710 1.00 46.72 291 ALA A N 1
ATOM 2320 C CA . ALA A 1 291 ? -24.767 -21.602 25.967 1.00 46.72 291 ALA A CA 1
ATOM 2321 C C . ALA A 1 291 ? -25.203 -22.888 26.694 1.00 46.72 291 ALA A C 1
ATOM 2323 O O . ALA A 1 291 ? -26.395 -23.180 26.744 1.00 46.72 291 ALA A O 1
ATOM 2324 N N . GLU A 1 292 ? -24.262 -23.583 27.334 1.00 41.88 292 GLU A N 1
ATOM 2325 C CA . GLU A 1 292 ? -24.485 -24.778 28.158 1.00 41.88 292 GLU A CA 1
ATOM 2326 C C . GLU A 1 292 ? -25.266 -24.450 29.445 1.00 41.88 292 GLU A C 1
ATOM 2328 O O . GLU A 1 292 ? -26.253 -25.105 29.776 1.00 41.88 292 GLU A O 1
ATOM 2333 N N . LYS A 1 293 ? -24.945 -23.330 30.113 1.00 45.38 293 LYS A N 1
ATOM 2334 C CA . LYS A 1 293 ? -25.763 -22.820 31.233 1.00 45.38 293 LYS A CA 1
ATOM 2335 C C . LYS A 1 293 ? -27.189 -22.430 30.830 1.00 45.38 293 LYS A C 1
ATOM 2337 O O . LYS A 1 293 ? -28.092 -22.551 31.650 1.00 45.38 293 LYS A O 1
ATOM 2342 N N . ASN A 1 294 ? -27.404 -21.974 29.596 1.00 45.53 294 ASN A N 1
ATOM 2343 C CA . ASN A 1 294 ? -28.743 -21.628 29.110 1.00 45.53 294 ASN A CA 1
ATOM 2344 C C . ASN A 1 294 ? -29.556 -22.857 28.671 1.00 45.53 294 ASN A C 1
ATOM 2346 O O . ASN A 1 294 ? -30.783 -22.810 28.719 1.00 45.53 294 ASN A O 1
ATOM 2350 N N . THR A 1 295 ? -28.902 -23.958 28.292 1.00 46.97 295 THR A N 1
ATOM 2351 C CA . THR A 1 295 ? -29.565 -25.218 27.906 1.00 46.97 295 THR A CA 1
ATOM 2352 C C . THR A 1 295 ? -29.877 -26.116 29.104 1.00 46.97 295 THR A C 1
ATOM 2354 O O . THR A 1 295 ? -30.854 -26.856 29.051 1.00 46.97 295 THR A O 1
ATOM 2357 N N . ASN A 1 296 ? -29.166 -25.962 30.226 1.00 42.25 296 ASN A N 1
ATOM 2358 C CA . ASN A 1 296 ? -29.461 -26.647 31.493 1.00 42.25 296 ASN A CA 1
ATOM 2359 C C . ASN A 1 296 ? -30.516 -25.937 32.368 1.00 42.25 296 ASN A C 1
ATOM 2361 O O . ASN A 1 296 ? -30.653 -26.246 33.548 1.00 42.25 296 ASN A O 1
ATOM 2365 N N . SER A 1 297 ? -31.298 -25.008 31.809 1.00 35.75 297 SER A N 1
ATOM 2366 C CA . SER A 1 297 ? -32.408 -24.338 32.509 1.00 35.75 297 SER A CA 1
ATOM 2367 C C . SER A 1 297 ? -33.735 -25.119 32.438 1.00 35.75 297 SER A C 1
ATOM 2369 O O . SER A 1 297 ? -34.821 -24.537 32.416 1.00 35.75 297 SER A O 1
ATOM 2371 N N . TRP A 1 298 ? -33.673 -26.455 32.428 1.00 34.75 298 TRP A N 1
ATOM 2372 C CA . TRP A 1 298 ? -34.862 -27.291 32.584 1.00 34.75 298 TRP A CA 1
ATOM 2373 C C . TRP A 1 298 ? -35.296 -27.313 34.053 1.00 34.75 298 TRP A C 1
ATOM 2375 O O . TRP A 1 298 ? -34.640 -27.892 34.912 1.00 34.75 298 TRP A O 1
ATOM 2385 N N . LYS A 1 299 ? -36.406 -26.606 34.295 1.00 36.62 299 LYS A N 1
ATOM 2386 C CA . LYS A 1 299 ? -37.324 -26.642 35.444 1.00 36.62 299 LYS A CA 1
ATOM 2387 C C . LYS A 1 299 ? -37.011 -27.714 36.500 1.00 36.62 299 LYS A C 1
ATOM 2389 O O . LYS A 1 299 ? -37.404 -28.867 36.357 1.00 36.62 299 LYS A O 1
ATOM 2394 N N . ILE A 1 300 ? -36.455 -27.283 37.630 1.00 38.06 300 ILE A N 1
ATOM 2395 C CA . ILE A 1 300 ? -36.670 -27.978 38.901 1.00 38.06 300 ILE A CA 1
ATOM 2396 C C . ILE A 1 300 ? -38.110 -27.656 39.312 1.00 38.06 300 ILE A C 1
ATOM 2398 O O . ILE A 1 300 ? -38.411 -26.542 39.739 1.00 38.06 300 ILE A O 1
ATOM 2402 N N . ILE A 1 301 ? -39.019 -28.605 39.100 1.00 35.72 301 ILE A N 1
ATOM 2403 C CA . ILE A 1 301 ? -40.363 -28.572 39.682 1.00 35.72 301 ILE A CA 1
ATOM 2404 C C . ILE A 1 301 ? -40.201 -28.998 41.149 1.00 35.72 301 ILE A C 1
ATOM 2406 O O . ILE A 1 301 ? -39.681 -30.089 41.385 1.00 35.72 301 ILE A O 1
ATOM 2410 N N . PRO A 1 302 ? -40.601 -28.192 42.149 1.00 35.66 302 PRO A N 1
ATOM 2411 C CA . PRO A 1 302 ? -40.569 -28.641 43.532 1.00 35.66 302 PRO A CA 1
ATOM 2412 C C . PRO A 1 302 ? -41.695 -29.659 43.746 1.00 35.66 302 PRO A C 1
ATOM 2414 O O . PRO A 1 302 ? -42.874 -29.309 43.728 1.00 35.66 302 PRO A O 1
ATOM 2417 N N . ALA A 1 303 ? -41.338 -30.930 43.933 1.00 31.83 303 ALA A N 1
ATOM 2418 C CA . ALA A 1 303 ? -42.272 -31.949 44.388 1.00 31.83 303 ALA A CA 1
ATOM 2419 C C . ALA A 1 303 ? -42.605 -31.688 45.864 1.00 31.83 303 ALA A C 1
ATOM 2421 O O . ALA A 1 303 ? -41.772 -31.868 46.752 1.00 31.83 303 ALA A O 1
ATOM 2422 N N . THR A 1 304 ? -43.823 -31.222 46.125 1.00 33.16 304 THR A N 1
ATOM 2423 C CA . THR A 1 304 ? -44.389 -31.136 47.471 1.00 33.16 304 THR A CA 1
ATOM 2424 C C . THR A 1 304 ? -44.712 -32.556 47.936 1.00 33.16 304 THR A C 1
ATOM 2426 O O . THR A 1 304 ? -45.633 -33.186 47.421 1.00 33.16 304 THR A O 1
ATOM 2429 N N . ILE A 1 305 ? -43.943 -33.089 48.885 1.00 34.03 305 ILE A N 1
ATOM 2430 C CA . ILE A 1 305 ? -44.239 -34.377 49.520 1.00 34.03 305 ILE A CA 1
ATOM 2431 C C . ILE A 1 305 ? -45.355 -34.136 50.546 1.00 34.03 305 ILE A C 1
ATOM 2433 O O . ILE A 1 305 ? -45.102 -33.641 51.641 1.00 34.03 305 ILE A O 1
ATOM 2437 N N . GLN A 1 306 ? -46.600 -34.465 50.189 1.00 32.50 306 GLN A N 1
ATOM 2438 C CA . GLN A 1 306 ? -47.665 -34.686 51.168 1.00 32.50 306 GLN A CA 1
ATOM 2439 C C . GLN A 1 306 ? -47.528 -36.107 51.716 1.00 32.50 306 GLN A C 1
ATOM 2441 O O . GLN A 1 306 ? -47.860 -37.085 51.048 1.00 32.50 306 GLN A O 1
ATOM 2446 N N . GLN A 1 307 ? -47.038 -36.214 52.947 1.00 30.89 307 GLN A N 1
ATOM 2447 C CA . GLN A 1 307 ? -47.062 -37.448 53.719 1.00 30.89 307 GLN A CA 1
ATOM 2448 C C . GLN A 1 307 ? -48.504 -37.661 54.205 1.00 30.89 307 GLN A C 1
ATOM 2450 O O . GLN A 1 307 ? -48.945 -37.051 55.178 1.00 30.89 307 GLN A O 1
ATOM 2455 N N . LYS A 1 308 ? -49.274 -38.468 53.470 1.00 32.94 308 LYS A N 1
ATOM 2456 C CA . LYS A 1 308 ? -50.606 -38.906 53.890 1.00 32.94 308 LYS A CA 1
ATOM 2457 C C . LYS A 1 308 ? -50.443 -40.168 54.732 1.00 32.94 308 LYS A C 1
ATOM 2459 O O . LYS A 1 308 ? -49.992 -41.200 54.246 1.00 32.94 308 LYS A O 1
ATOM 2464 N N . THR A 1 309 ? -50.766 -40.036 56.007 1.00 36.91 309 THR A N 1
ATOM 2465 C CA . THR A 1 309 ? -50.958 -41.117 56.967 1.00 36.91 309 THR A CA 1
ATOM 2466 C C . THR A 1 309 ? -52.127 -42.007 56.545 1.00 36.91 309 THR A C 1
ATOM 2468 O O . THR A 1 309 ? -53.217 -41.516 56.256 1.00 36.91 309 THR A O 1
ATOM 2471 N N . SER A 1 310 ? -51.924 -43.322 56.579 1.00 32.19 310 SER A N 1
ATOM 2472 C CA . SER A 1 310 ? -53.000 -44.289 56.804 1.00 32.19 310 SER A CA 1
ATOM 2473 C C . SER A 1 310 ? -52.422 -45.552 57.439 1.00 32.19 310 SER A C 1
ATOM 2475 O O . SER A 1 310 ? -51.688 -46.304 56.804 1.00 32.19 310 SER A O 1
ATOM 2477 N N . PHE A 1 311 ? -52.752 -45.711 58.719 1.00 33.50 311 PHE A N 1
ATOM 2478 C CA . PHE A 1 311 ? -52.751 -46.958 59.477 1.00 33.50 311 PHE A CA 1
ATOM 2479 C C . PHE A 1 311 ? -53.768 -47.957 58.902 1.00 33.50 311 PHE A C 1
ATOM 2481 O O . PHE A 1 311 ? -54.766 -47.511 58.337 1.00 33.50 311 PHE A O 1
ATOM 2488 N N . LEU A 1 312 ? -53.492 -49.253 59.114 1.00 31.77 312 LEU A N 1
ATOM 2489 C CA . LEU A 1 312 ? -54.366 -50.426 59.383 1.00 31.77 312 LEU A CA 1
ATOM 2490 C C . LEU A 1 312 ? -53.445 -51.673 59.209 1.00 31.77 312 LEU A C 1
ATOM 2492 O O . LEU A 1 312 ? -52.857 -51.794 58.138 1.00 31.77 312 LEU A O 1
ATOM 2496 N N . THR A 1 313 ? -53.020 -52.473 60.211 1.00 35.09 313 THR A N 1
ATOM 2497 C CA . THR A 1 313 ? -53.749 -53.488 61.034 1.00 35.09 313 THR A CA 1
ATOM 2498 C C . THR A 1 313 ? -54.850 -54.180 60.224 1.00 35.09 313 THR A C 1
ATOM 2500 O O . THR A 1 313 ? -55.770 -53.488 59.802 1.00 35.09 313 THR A O 1
ATOM 2503 N N . ASP A 1 314 ? -54.827 -55.475 59.899 1.00 34.62 314 ASP A N 1
ATOM 2504 C CA . ASP A 1 314 ? -54.198 -56.675 60.486 1.00 34.62 314 ASP A CA 1
ATOM 2505 C C . ASP A 1 314 ? -53.524 -57.573 59.427 1.00 34.62 314 ASP A C 1
ATOM 2507 O O . ASP A 1 314 ? -53.942 -57.512 58.245 1.00 34.62 314 ASP A O 1
#

Secondary structure (DSSP, 8-state):
-HHHHHHS-HHHHHHHHHHHHHHHHHHHHHHHHHHHHHHHTT-TT--EEEETTEEEE-TTSSSHHHHHHHHHHHHHHHHHHHT--HHHHHHHHHHHHHHHHHTT--HHHHHHHHHHHHHHHHHSS--HHHHHHHHHHHHHHHHHHHHHHHHHHTT--TTHHHHSTTHHHHHHHHHHHHHHHH---SS----TTTT-EEEETTEEEE-----HHHHHHHHHHHHHHHHHHHHHHHHHHHHHHTT-HHHHHHHHHHHHHTTT-GGGG-TTT-GGGGG--PPPHHHHHHHHHHHHHHHT------------------